Protein AF-A0A9W9CE61-F1 (afdb_monomer_lite)

Structure (mmCIF, N/CA/C/O backbone):
data_AF-A0A9W9CE61-F1
#
_entry.id   AF-A0A9W9CE61-F1
#
loop_
_atom_site.group_PDB
_atom_site.id
_atom_site.type_symbol
_atom_site.label_atom_id
_atom_site.label_alt_id
_atom_site.label_comp_id
_atom_site.label_asym_id
_atom_site.label_entity_id
_atom_site.label_seq_id
_atom_site.pdbx_PDB_ins_code
_atom_site.Cartn_x
_atom_site.Cartn_y
_atom_site.Cartn_z
_atom_site.occupancy
_atom_site.B_iso_or_equiv
_atom_site.auth_seq_id
_atom_site.auth_comp_id
_atom_site.auth_asym_id
_atom_site.auth_atom_id
_atom_site.pdbx_PDB_model_num
ATOM 1 N N . MET A 1 1 ? 35.338 -12.781 47.185 1.00 44.50 1 MET A N 1
ATOM 2 C CA . MET A 1 1 ? 34.317 -12.452 46.169 1.00 44.50 1 MET A CA 1
ATOM 3 C C . MET A 1 1 ? 35.053 -12.009 44.909 1.00 44.50 1 MET A C 1
ATOM 5 O O . MET A 1 1 ? 35.604 -10.917 44.903 1.00 44.50 1 MET A O 1
ATOM 9 N N . LEU A 1 2 ? 35.196 -12.891 43.917 1.00 46.81 2 LEU A N 1
ATOM 10 C CA . LEU A 1 2 ? 35.888 -12.614 42.650 1.00 46.81 2 LEU A CA 1
ATOM 11 C C . LEU A 1 2 ? 34.884 -11.996 41.667 1.00 46.81 2 LEU A C 1
ATOM 13 O O . LEU A 1 2 ? 33.875 -12.627 41.368 1.00 46.81 2 LEU A O 1
ATOM 17 N N . ALA A 1 3 ? 35.146 -10.782 41.183 1.00 50.88 3 ALA A N 1
ATOM 18 C CA . ALA A 1 3 ? 34.366 -10.156 40.118 1.00 50.88 3 ALA A CA 1
ATOM 19 C C . ALA A 1 3 ? 34.963 -10.549 38.758 1.00 50.88 3 ALA A C 1
ATOM 21 O O . ALA A 1 3 ? 36.074 -10.145 38.416 1.00 50.88 3 ALA A O 1
ATOM 22 N N . THR A 1 4 ? 34.243 -11.358 37.986 1.00 52.66 4 THR A N 1
ATOM 23 C CA . THR A 1 4 ? 34.605 -11.714 36.610 1.00 52.66 4 THR A CA 1
ATOM 24 C C . THR A 1 4 ? 34.022 -10.675 35.655 1.00 52.66 4 THR A C 1
ATOM 26 O O . THR A 1 4 ? 32.833 -10.710 35.351 1.00 52.66 4 THR A O 1
ATOM 29 N N . SER A 1 5 ? 34.849 -9.735 35.191 1.00 49.00 5 SER A N 1
ATOM 30 C CA . SER A 1 5 ? 34.490 -8.825 34.099 1.00 49.00 5 SER A CA 1
ATOM 31 C C . SER A 1 5 ? 34.772 -9.509 32.761 1.00 49.00 5 SER A C 1
ATOM 33 O O . SER A 1 5 ? 35.925 -9.695 32.369 1.00 49.00 5 SER A O 1
ATOM 35 N N . THR A 1 6 ? 33.717 -9.932 32.072 1.00 52.22 6 THR A N 1
ATOM 36 C CA . THR A 1 6 ? 33.770 -10.405 30.685 1.00 52.22 6 THR A CA 1
ATOM 37 C C . THR A 1 6 ? 33.921 -9.214 29.742 1.00 52.22 6 THR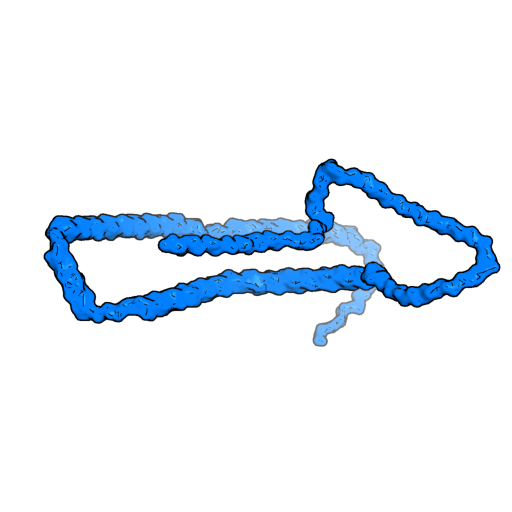 A C 1
ATOM 39 O O . THR A 1 6 ? 32.953 -8.515 29.449 1.00 52.22 6 THR A O 1
ATOM 42 N N . PHE A 1 7 ? 35.135 -8.996 29.237 1.00 52.97 7 PHE A N 1
ATOM 43 C CA . PHE A 1 7 ? 35.372 -8.135 28.080 1.00 52.97 7 PHE A CA 1
ATOM 44 C C . PHE A 1 7 ? 34.867 -8.840 26.813 1.00 52.97 7 PHE A C 1
ATOM 46 O O . PHE A 1 7 ? 35.474 -9.804 26.352 1.00 52.97 7 PHE A O 1
ATOM 53 N N . TYR A 1 8 ? 33.765 -8.358 26.239 1.00 49.25 8 TYR A N 1
ATOM 54 C CA . TYR A 1 8 ? 33.371 -8.706 24.874 1.00 49.25 8 TYR A CA 1
ATOM 55 C C . TYR A 1 8 ? 34.196 -7.873 23.880 1.00 49.25 8 TYR A C 1
ATOM 57 O O . TYR A 1 8 ? 34.146 -6.641 23.943 1.00 49.25 8 TYR A O 1
ATOM 65 N N . PRO A 1 9 ? 34.936 -8.481 22.938 1.00 58.75 9 PRO A N 1
ATOM 66 C CA . PRO A 1 9 ? 35.510 -7.740 21.826 1.00 58.75 9 PRO A CA 1
ATOM 67 C C . PRO A 1 9 ? 34.395 -7.373 20.836 1.00 58.75 9 PRO A C 1
ATOM 69 O O . PRO A 1 9 ? 33.848 -8.228 20.148 1.00 58.75 9 PRO A O 1
ATOM 72 N N . GLN A 1 10 ? 34.065 -6.086 20.748 1.00 56.69 10 GLN A N 1
ATOM 73 C CA . GLN A 1 10 ? 33.281 -5.533 19.643 1.00 56.69 10 GLN A CA 1
ATOM 74 C C . GLN A 1 10 ? 34.110 -5.661 18.357 1.00 56.69 10 GLN A C 1
ATOM 76 O O . GLN A 1 10 ? 35.051 -4.899 18.129 1.00 56.69 10 GLN A O 1
ATOM 81 N N . HIS A 1 11 ? 33.805 -6.653 17.522 1.00 53.47 11 HIS A N 1
ATOM 82 C CA . HIS A 1 11 ? 34.412 -6.783 16.200 1.00 53.47 11 HIS A CA 1
ATOM 83 C C . HIS A 1 11 ? 33.802 -5.725 15.274 1.00 53.47 11 HIS A C 1
ATOM 85 O O . HIS A 1 11 ? 32.794 -5.961 14.611 1.00 53.47 11 HIS A O 1
ATOM 91 N N . LEU A 1 12 ? 34.410 -4.540 15.227 1.00 60.44 12 LEU A N 1
ATOM 92 C CA . LEU A 1 12 ? 34.136 -3.566 14.174 1.00 60.44 12 LEU A CA 1
ATOM 93 C C . LEU A 1 12 ? 34.519 -4.204 12.833 1.00 60.44 12 LEU A C 1
ATOM 95 O O . LEU A 1 12 ? 35.697 -4.401 12.534 1.00 60.44 12 LEU A O 1
ATOM 99 N N . TYR A 1 13 ? 33.512 -4.574 12.043 1.00 62.16 13 TYR A N 1
ATOM 100 C CA . TYR A 1 13 ? 33.693 -5.106 10.699 1.00 62.16 13 TYR A CA 1
ATOM 101 C C . TYR A 1 13 ? 34.284 -4.011 9.801 1.00 62.16 13 TYR A C 1
ATOM 103 O O . TYR A 1 13 ? 33.566 -3.169 9.265 1.00 62.16 13 TYR A O 1
ATOM 111 N N . MET A 1 14 ? 35.608 -4.005 9.650 1.00 66.94 14 MET A N 1
ATOM 112 C CA . MET A 1 14 ? 36.295 -3.203 8.642 1.00 66.94 14 MET A CA 1
ATOM 113 C C . MET A 1 14 ? 36.653 -4.105 7.458 1.00 66.94 14 MET A C 1
ATOM 115 O O . MET A 1 14 ? 37.412 -5.063 7.630 1.00 66.94 14 MET A O 1
ATOM 119 N N . PRO A 1 15 ? 36.134 -3.837 6.248 1.00 67.75 15 PRO A N 1
ATOM 120 C CA . PRO A 1 15 ? 36.524 -4.604 5.079 1.00 67.75 15 PRO A CA 1
ATOM 121 C C . PRO A 1 15 ? 38.028 -4.402 4.813 1.00 67.75 15 PRO A C 1
ATOM 123 O O . PRO A 1 15 ? 38.519 -3.274 4.881 1.00 67.75 15 PRO A O 1
ATOM 126 N N . PRO A 1 16 ? 38.775 -5.457 4.438 1.00 64.88 16 PRO A N 1
ATOM 127 C CA . PRO A 1 16 ? 40.224 -5.394 4.208 1.00 64.88 16 PRO A CA 1
ATOM 128 C C . PRO A 1 16 ? 40.627 -4.507 3.017 1.00 64.88 16 PRO A C 1
ATOM 130 O O . PRO A 1 16 ? 41.811 -4.368 2.714 1.00 64.88 16 PRO A O 1
ATOM 133 N N . ARG A 1 17 ? 39.657 -3.927 2.301 1.00 62.81 17 ARG A N 1
ATOM 134 C CA . ARG A 1 17 ? 39.881 -2.983 1.209 1.00 62.81 17 ARG A CA 1
ATOM 135 C C . ARG A 1 17 ? 38.932 -1.795 1.374 1.00 62.81 17 ARG A C 1
ATOM 137 O O . ARG A 1 17 ? 37.723 -2.025 1.432 1.00 62.81 17 ARG A O 1
ATOM 144 N N . PRO A 1 18 ? 39.441 -0.550 1.424 1.00 67.38 18 PRO A N 1
ATOM 145 C CA . PRO A 1 18 ? 38.576 0.617 1.416 1.00 67.38 18 PRO A CA 1
ATOM 146 C C . PRO A 1 18 ? 37.789 0.645 0.104 1.00 67.38 18 PRO A C 1
ATOM 148 O O . PRO A 1 18 ? 38.301 0.263 -0.955 1.00 67.38 18 PRO A O 1
ATOM 151 N N . SER A 1 19 ? 36.531 1.076 0.187 1.00 71.44 19 SER A N 1
ATOM 152 C CA . SER A 1 19 ? 35.674 1.253 -0.984 1.00 71.44 19 SER A CA 1
ATOM 153 C C . SER A 1 19 ? 36.392 2.118 -2.031 1.00 71.44 19 SER A C 1
ATOM 155 O O . SER A 1 19 ? 36.998 3.127 -1.663 1.00 71.44 19 SER A O 1
ATOM 157 N N . PRO A 1 20 ? 36.306 1.794 -3.336 1.00 68.75 20 PRO A N 1
ATOM 158 C CA . PRO A 1 20 ? 36.833 2.658 -4.395 1.00 68.75 20 PRO A CA 1
ATOM 159 C C . PRO A 1 20 ? 36.156 4.040 -4.429 1.00 68.75 20 PRO A C 1
ATOM 161 O O . PRO A 1 20 ? 36.664 4.944 -5.088 1.00 68.75 20 PRO A O 1
ATOM 164 N N . LEU A 1 21 ? 35.033 4.188 -3.718 1.00 59.06 21 LEU A N 1
ATOM 165 C CA . LEU A 1 21 ? 34.277 5.425 -3.537 1.00 59.06 21 LEU A CA 1
ATOM 166 C C . LEU A 1 21 ? 34.519 6.082 -2.167 1.00 59.06 21 LEU A C 1
ATOM 168 O O . LEU A 1 21 ? 33.880 7.081 -1.861 1.00 59.06 21 LEU A O 1
ATOM 172 N N . SER A 1 22 ? 35.399 5.526 -1.327 1.00 71.44 22 SER A N 1
ATOM 173 C CA . SER A 1 22 ? 35.761 6.149 -0.052 1.00 71.44 22 SER A CA 1
ATOM 174 C C . SER A 1 22 ? 36.487 7.463 -0.310 1.00 71.44 22 SER A C 1
ATOM 176 O O . SER A 1 22 ? 37.383 7.527 -1.158 1.00 71.44 22 SER A O 1
ATOM 178 N N . GLU A 1 23 ? 36.134 8.490 0.458 1.00 67.06 23 GLU A N 1
ATOM 179 C CA . GLU A 1 23 ? 36.805 9.784 0.424 1.00 67.06 23 GLU A CA 1
ATOM 180 C C . GLU A 1 23 ? 38.309 9.590 0.656 1.00 67.06 23 GLU A C 1
ATOM 182 O O . GLU A 1 23 ? 38.744 8.945 1.615 1.00 67.06 23 GLU A O 1
ATOM 187 N N . ARG A 1 24 ? 39.119 10.071 -0.290 1.00 63.12 24 ARG A N 1
ATOM 188 C CA . ARG A 1 24 ? 40.578 9.981 -0.214 1.00 63.12 24 ARG A CA 1
ATOM 189 C C . ARG A 1 24 ? 41.072 11.080 0.717 1.00 63.12 24 ARG A C 1
ATOM 191 O O . ARG A 1 24 ? 40.650 12.225 0.588 1.00 63.12 24 ARG A O 1
ATOM 198 N N . SER A 1 25 ? 41.979 10.746 1.631 1.00 66.25 25 SER A N 1
ATOM 199 C CA . SER A 1 25 ? 42.577 11.737 2.525 1.00 66.25 25 SER A CA 1
ATOM 200 C C . SER A 1 25 ? 43.306 12.830 1.730 1.00 66.25 25 SER A C 1
ATOM 202 O O . SER A 1 25 ? 43.976 12.551 0.732 1.00 66.25 25 SER A O 1
ATOM 204 N N . ALA A 1 26 ? 43.201 14.078 2.195 1.00 66.25 26 ALA A N 1
ATOM 205 C CA . ALA A 1 26 ? 43.744 15.271 1.531 1.00 66.25 26 ALA A CA 1
ATOM 206 C C . ALA A 1 26 ? 45.279 15.268 1.347 1.00 66.25 26 ALA A C 1
ATOM 208 O O . ALA A 1 26 ? 45.811 16.090 0.609 1.00 66.25 26 ALA A O 1
ATOM 209 N N . ASN A 1 27 ? 45.991 14.321 1.971 1.00 63.62 27 ASN A N 1
ATOM 210 C CA . ASN A 1 27 ? 47.451 14.196 1.909 1.00 63.62 27 ASN A CA 1
ATOM 211 C C . ASN A 1 27 ? 47.941 13.146 0.890 1.00 63.62 27 ASN A C 1
ATOM 213 O O . ASN A 1 27 ? 49.127 12.813 0.863 1.00 63.62 27 ASN A O 1
ATOM 217 N N . ALA A 1 28 ? 47.059 12.590 0.054 1.00 62.41 28 ALA A N 1
ATOM 218 C CA . ALA A 1 28 ? 47.459 11.651 -0.989 1.00 62.41 28 ALA A CA 1
ATOM 219 C C . ALA A 1 28 ? 48.114 12.390 -2.170 1.00 62.41 28 ALA A C 1
ATOM 221 O O . ALA A 1 28 ? 47.440 13.041 -2.966 1.00 62.41 28 ALA A O 1
ATOM 222 N N . VAL A 1 29 ? 49.438 12.257 -2.305 1.00 63.31 29 VAL A N 1
ATOM 223 C CA . VAL A 1 29 ? 50.196 12.776 -3.455 1.00 63.31 29 VAL A CA 1
ATOM 224 C C . VAL A 1 29 ? 49.618 12.187 -4.753 1.00 63.31 29 VAL A C 1
ATOM 226 O O . VAL A 1 29 ? 49.524 10.958 -4.868 1.00 63.31 29 VAL A O 1
ATOM 229 N N . PRO A 1 30 ? 49.235 13.012 -5.747 1.00 59.31 30 PRO A N 1
ATOM 230 C CA . PRO A 1 30 ? 48.763 12.510 -7.028 1.00 59.31 30 PRO A CA 1
ATOM 231 C C . PRO A 1 30 ? 49.918 11.782 -7.716 1.00 59.31 30 PRO A C 1
ATOM 233 O O . PRO A 1 30 ? 50.914 12.386 -8.105 1.00 59.31 30 PRO A O 1
ATOM 236 N N . ARG A 1 31 ? 49.808 10.458 -7.841 1.00 66.75 31 ARG A N 1
ATOM 237 C CA . ARG A 1 31 ? 50.774 9.652 -8.591 1.00 66.75 31 ARG A CA 1
ATOM 238 C C . ARG A 1 31 ? 50.375 9.705 -10.069 1.00 66.75 31 ARG A C 1
ATOM 240 O O . ARG A 1 31 ? 49.336 9.130 -10.406 1.00 66.75 31 ARG A O 1
ATOM 247 N N . PRO A 1 32 ? 51.137 10.370 -10.956 1.00 57.50 32 PRO A N 1
ATOM 248 C CA . PRO A 1 32 ? 50.839 10.324 -12.376 1.00 57.50 32 PRO A CA 1
ATOM 249 C C . PRO A 1 32 ? 51.080 8.901 -12.881 1.00 57.50 32 PRO A C 1
ATOM 251 O O . PRO A 1 32 ? 52.142 8.307 -12.691 1.00 57.50 32 PRO A O 1
ATOM 254 N N . PHE A 1 33 ? 50.058 8.344 -13.511 1.00 59.16 33 PHE A N 1
ATOM 255 C CA . PHE A 1 33 ? 50.138 7.126 -14.301 1.00 59.16 33 PHE A CA 1
ATOM 256 C C . PHE A 1 33 ? 51.049 7.398 -15.507 1.00 59.16 33 PHE A C 1
ATOM 258 O O . PHE A 1 33 ? 50.662 8.081 -16.450 1.00 59.16 33 PHE A O 1
ATOM 265 N N . GLN A 1 34 ? 52.282 6.895 -15.470 1.00 49.00 34 GLN A N 1
ATOM 266 C CA . GLN A 1 34 ? 53.175 6.902 -16.626 1.00 49.00 34 GLN A CA 1
ATOM 267 C C . GLN A 1 34 ? 52.906 5.648 -17.464 1.00 49.00 34 GLN A C 1
ATOM 269 O O . GLN A 1 34 ? 53.184 4.533 -17.025 1.00 49.00 34 GLN A O 1
ATOM 274 N N . LEU A 1 35 ? 52.357 5.828 -18.667 1.00 52.41 35 LEU A N 1
ATOM 275 C CA . LEU A 1 35 ? 52.335 4.795 -19.701 1.00 52.41 35 LEU A CA 1
ATOM 276 C C . LEU A 1 35 ? 53.647 4.908 -20.493 1.00 52.41 35 LEU A C 1
ATOM 278 O O . LEU A 1 35 ? 53.765 5.755 -21.376 1.00 52.41 35 LEU A O 1
ATOM 282 N N . SER A 1 36 ? 54.653 4.094 -20.172 1.00 50.88 36 SER A N 1
ATOM 283 C CA . SER A 1 36 ? 55.800 3.905 -21.064 1.00 50.88 36 SER A CA 1
ATOM 284 C C . SER A 1 36 ? 55.464 2.802 -22.072 1.00 50.88 36 SER A C 1
ATOM 286 O O . SER A 1 36 ? 55.223 1.653 -21.710 1.00 50.88 36 SER A O 1
ATOM 288 N N . MET A 1 37 ? 55.403 3.160 -23.354 1.00 58.06 37 MET A N 1
ATOM 289 C CA 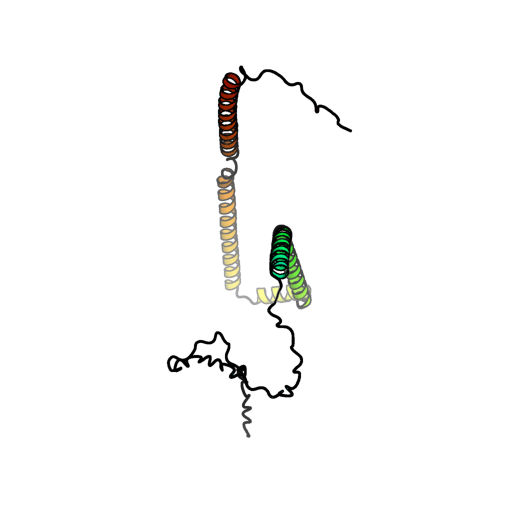. MET A 1 37 ? 55.341 2.199 -24.459 1.00 58.06 37 MET A CA 1
ATOM 290 C C . MET A 1 37 ? 56.775 1.925 -24.937 1.00 58.06 37 MET A C 1
ATOM 292 O O . MET A 1 37 ? 57.459 2.882 -25.303 1.00 58.06 37 MET A O 1
ATOM 296 N N . PRO A 1 38 ? 57.263 0.672 -24.954 1.00 55.56 38 PRO A N 1
ATOM 297 C CA . PRO A 1 38 ? 58.529 0.354 -25.600 1.00 55.56 38 PRO A CA 1
ATOM 298 C C . PRO A 1 38 ? 58.330 0.295 -27.123 1.00 55.56 38 PRO A C 1
ATOM 300 O O . PRO A 1 38 ? 57.438 -0.391 -27.621 1.00 55.56 38 PRO A O 1
ATOM 303 N N . LEU A 1 39 ? 59.167 1.023 -27.861 1.00 51.44 39 LEU A N 1
ATOM 304 C CA . LEU A 1 39 ? 59.277 0.928 -29.316 1.00 51.44 39 LEU A CA 1
ATOM 305 C C . LEU A 1 39 ? 60.048 -0.363 -29.663 1.00 51.44 39 LEU A C 1
ATOM 307 O O . LEU A 1 39 ? 61.129 -0.561 -29.103 1.00 51.44 39 LEU A O 1
ATOM 311 N N . PRO A 1 40 ? 59.554 -1.254 -30.542 1.00 51.44 40 PRO A N 1
ATOM 312 C CA . PRO A 1 40 ? 60.308 -2.443 -30.910 1.00 51.44 40 PRO A CA 1
ATOM 313 C C . PRO A 1 40 ? 61.396 -2.082 -31.929 1.00 51.44 40 PRO A C 1
ATOM 315 O O . PRO A 1 40 ? 61.109 -1.705 -33.064 1.00 51.44 40 PRO A O 1
ATOM 318 N N . VAL A 1 41 ? 62.652 -2.212 -31.504 1.00 47.38 41 VAL A N 1
ATOM 319 C CA . VAL A 1 41 ? 63.811 -2.342 -32.393 1.00 47.38 41 VAL A CA 1
ATOM 320 C C . VAL A 1 41 ? 63.703 -3.712 -33.068 1.00 47.38 41 VAL A C 1
ATOM 322 O O . VAL A 1 41 ? 63.490 -4.717 -32.389 1.00 47.38 41 VAL A O 1
ATOM 325 N N . GLN A 1 42 ? 63.768 -3.745 -34.399 1.00 50.81 42 GLN A N 1
ATOM 326 C CA . GLN A 1 42 ? 63.806 -4.992 -35.158 1.00 50.81 42 GLN A CA 1
ATOM 327 C C . GLN A 1 42 ? 65.179 -5.641 -34.987 1.00 50.81 42 GLN A C 1
ATOM 329 O O . GLN A 1 42 ? 66.172 -5.078 -35.431 1.00 50.81 42 GLN A O 1
ATOM 334 N N . ASP A 1 43 ? 65.209 -6.821 -34.372 1.00 44.56 43 ASP A N 1
ATOM 335 C CA . ASP A 1 43 ? 66.332 -7.747 -34.463 1.00 44.56 43 ASP A CA 1
ATOM 336 C C . ASP A 1 43 ? 65.803 -9.143 -34.812 1.00 44.56 43 ASP A C 1
ATOM 338 O O . ASP A 1 43 ? 64.904 -9.694 -34.168 1.00 44.56 43 ASP A O 1
ATOM 342 N N . GLU A 1 44 ? 66.372 -9.691 -35.879 1.00 54.44 44 GLU A N 1
ATOM 343 C CA . GLU A 1 44 ? 66.080 -10.984 -36.487 1.00 54.44 44 GLU A CA 1
ATOM 344 C C . GLU A 1 44 ? 66.601 -12.123 -35.603 1.00 54.44 44 GLU A C 1
ATOM 346 O O . GLU A 1 44 ? 67.624 -12.721 -35.908 1.00 54.44 44 GLU A O 1
ATOM 351 N N . ASN A 1 45 ? 65.938 -12.440 -34.490 1.00 54.66 45 ASN A N 1
ATOM 352 C CA . ASN A 1 45 ? 66.115 -13.723 -33.802 1.00 54.66 45 ASN A CA 1
ATOM 353 C C . ASN A 1 45 ? 64.867 -14.075 -32.987 1.00 54.66 45 ASN A C 1
ATOM 355 O O . ASN A 1 45 ? 64.477 -13.373 -32.059 1.00 54.66 45 ASN A O 1
ATOM 359 N N . LYS A 1 46 ? 64.233 -15.194 -33.355 1.00 59.44 46 LYS A N 1
ATOM 360 C CA . LYS A 1 46 ? 62.980 -15.716 -32.786 1.00 59.44 46 LYS A CA 1
ATOM 361 C C . LYS A 1 46 ? 63.027 -15.786 -31.249 1.00 59.44 46 LYS A C 1
ATOM 363 O O . LYS A 1 46 ? 63.787 -16.601 -30.723 1.00 59.44 46 LYS A O 1
ATOM 368 N N . PRO A 1 47 ? 62.150 -15.077 -30.515 1.00 49.25 47 PRO A N 1
ATOM 369 C CA . PRO A 1 47 ? 61.897 -15.403 -29.123 1.00 49.25 47 PRO A CA 1
ATOM 370 C C . PRO A 1 47 ? 60.783 -16.457 -29.037 1.00 49.25 47 PRO A C 1
ATOM 372 O O . PRO A 1 47 ? 59.671 -16.265 -29.531 1.00 49.25 47 PRO A O 1
ATOM 375 N N . LEU A 1 48 ? 61.071 -17.581 -28.377 1.00 61.16 48 LEU A N 1
ATOM 376 C CA . LEU A 1 48 ? 60.057 -18.500 -27.853 1.00 61.16 48 LEU A CA 1
ATOM 377 C C . LEU A 1 48 ? 59.270 -17.770 -26.754 1.00 61.16 48 LEU A C 1
ATOM 379 O O . LEU A 1 48 ? 59.658 -17.767 -25.588 1.00 61.16 48 LEU A O 1
ATOM 383 N N . VAL A 1 49 ? 58.178 -17.106 -27.130 1.00 60.72 49 VAL A N 1
ATOM 384 C CA . VAL A 1 49 ? 57.265 -16.467 -26.176 1.00 60.72 49 VAL A CA 1
ATOM 385 C C . VAL A 1 49 ? 56.335 -17.544 -25.601 1.00 60.72 49 VAL A C 1
ATOM 387 O O . VAL A 1 49 ? 55.690 -18.253 -26.376 1.00 60.72 49 VAL A O 1
ATOM 390 N N . PRO A 1 50 ? 56.216 -17.690 -24.267 1.00 60.41 50 PRO A N 1
ATOM 391 C CA . PRO A 1 50 ? 55.251 -18.609 -23.680 1.00 60.41 50 PRO A CA 1
ATOM 392 C C . PRO A 1 50 ? 53.843 -18.158 -24.074 1.00 60.41 50 PRO A C 1
ATOM 394 O O . PRO A 1 50 ? 53.427 -17.040 -23.761 1.00 60.41 50 PRO A O 1
ATOM 397 N N . GLN A 1 51 ? 53.118 -19.029 -24.775 1.00 64.56 51 GLN A N 1
ATOM 398 C CA . GLN A 1 51 ? 51.752 -18.802 -25.233 1.00 64.56 51 GLN A CA 1
ATOM 399 C C . GLN A 1 51 ? 50.821 -18.715 -24.015 1.00 64.56 51 GLN A C 1
ATOM 401 O O . GLN A 1 51 ? 50.236 -19.697 -23.564 1.00 64.56 51 GLN A O 1
ATOM 406 N N . ARG A 1 52 ? 50.717 -17.526 -23.416 1.00 65.06 52 ARG A N 1
ATOM 407 C CA . ARG A 1 52 ? 49.735 -17.259 -22.364 1.00 65.06 52 ARG A CA 1
ATOM 408 C C . ARG A 1 52 ? 48.354 -17.354 -23.005 1.00 65.06 52 ARG A C 1
ATOM 410 O O . ARG A 1 52 ? 48.080 -16.650 -23.974 1.00 65.06 52 ARG A O 1
ATOM 417 N N . ALA A 1 53 ? 47.494 -18.223 -22.477 1.00 67.31 53 ALA A N 1
ATOM 418 C CA . ALA A 1 53 ? 46.105 -18.323 -22.911 1.00 67.31 53 ALA A CA 1
ATOM 419 C C . ALA A 1 53 ? 45.430 -16.950 -22.758 1.00 67.31 53 ALA A C 1
ATOM 421 O O . ALA A 1 53 ? 45.192 -16.483 -21.640 1.00 67.31 53 ALA A O 1
ATOM 422 N N . TYR A 1 54 ? 45.166 -16.281 -23.882 1.00 64.94 54 TYR A N 1
ATOM 423 C CA . TYR A 1 54 ? 44.450 -15.013 -23.909 1.00 64.94 54 TYR A CA 1
ATOM 424 C C . TYR A 1 54 ? 43.015 -15.267 -23.449 1.00 64.94 54 TYR A C 1
ATOM 426 O O . TYR A 1 54 ? 42.195 -15.804 -24.190 1.00 64.94 54 TYR A O 1
ATOM 434 N N . LYS A 1 55 ? 42.705 -14.900 -22.202 1.00 74.62 55 LYS A N 1
ATOM 435 C CA . LYS A 1 55 ? 41.316 -14.847 -21.746 1.00 74.62 55 LYS A CA 1
ATOM 436 C C . LYS A 1 55 ? 40.632 -13.714 -22.519 1.00 74.62 55 LYS A C 1
ATOM 438 O O . LYS A 1 55 ? 41.148 -12.593 -22.484 1.00 74.62 55 LYS A O 1
ATOM 443 N N . PRO A 1 56 ? 39.526 -13.976 -23.238 1.00 72.56 56 PRO A N 1
ATOM 444 C CA . PRO A 1 56 ? 38.838 -12.934 -23.986 1.00 72.56 56 PRO A CA 1
ATOM 445 C C . PRO A 1 56 ? 38.416 -11.818 -23.030 1.00 72.56 56 PRO A C 1
ATOM 447 O O . PRO A 1 56 ? 37.968 -12.078 -21.911 1.00 72.56 56 PRO A O 1
ATOM 450 N N . ASN A 1 57 ? 38.595 -10.571 -23.463 1.00 65.12 57 ASN A N 1
ATOM 451 C CA . ASN A 1 57 ? 38.255 -9.404 -22.663 1.00 65.12 57 ASN A CA 1
ATOM 452 C C . ASN A 1 57 ? 36.734 -9.403 -22.385 1.00 65.12 57 ASN A C 1
ATOM 454 O O . ASN A 1 57 ? 35.954 -9.271 -23.333 1.00 65.12 57 ASN A O 1
ATOM 458 N N . PRO A 1 58 ? 36.294 -9.514 -21.115 1.00 66.88 58 PRO A N 1
ATOM 459 C CA . PRO A 1 58 ? 34.875 -9.627 -20.760 1.00 66.88 58 PRO A CA 1
ATOM 460 C C . PRO A 1 58 ? 34.054 -8.371 -21.107 1.00 66.88 58 PRO A C 1
ATOM 462 O O . PRO A 1 58 ? 32.826 -8.392 -21.032 1.00 66.88 58 PRO A O 1
ATOM 465 N N . VAL A 1 59 ? 34.722 -7.275 -21.483 1.00 62.81 59 VAL A N 1
ATOM 466 C CA . VAL A 1 59 ? 34.120 -5.971 -21.790 1.00 62.81 59 VAL A CA 1
ATOM 467 C C . VAL A 1 59 ? 33.816 -5.796 -23.283 1.00 62.81 59 VAL A C 1
ATOM 469 O O . VAL A 1 59 ? 33.092 -4.873 -23.649 1.00 62.81 59 VAL A O 1
ATOM 472 N N . VAL A 1 60 ? 34.286 -6.688 -24.166 1.00 58.06 60 VAL A N 1
ATOM 473 C CA . VAL A 1 60 ? 33.979 -6.608 -25.607 1.00 58.06 60 VAL A CA 1
ATOM 474 C C . VAL A 1 60 ? 32.598 -7.208 -25.863 1.00 58.06 60 VAL A C 1
ATOM 476 O O . VAL A 1 60 ? 32.439 -8.274 -26.451 1.00 58.06 60 VAL A O 1
ATOM 479 N N . GLN A 1 61 ? 31.565 -6.526 -25.379 1.00 65.75 61 GLN A N 1
ATOM 480 C CA . GLN A 1 61 ? 30.220 -6.762 -25.875 1.00 65.75 61 GLN A CA 1
ATOM 481 C C . GLN A 1 61 ? 30.126 -6.102 -27.238 1.00 65.75 61 GLN A C 1
ATOM 483 O O . GLN A 1 61 ? 30.363 -4.902 -27.376 1.00 65.75 61 GLN A O 1
ATOM 488 N N . THR A 1 62 ? 29.800 -6.895 -28.254 1.00 76.25 62 THR A N 1
ATOM 489 C CA . THR A 1 62 ? 29.506 -6.363 -29.582 1.00 76.25 62 THR A CA 1
ATOM 490 C C . THR A 1 62 ? 28.441 -5.268 -29.449 1.00 76.25 62 THR A C 1
ATOM 492 O O . THR A 1 62 ? 27.551 -5.347 -28.594 1.00 76.25 62 THR A O 1
ATOM 495 N N . ARG A 1 63 ? 28.535 -4.207 -30.261 1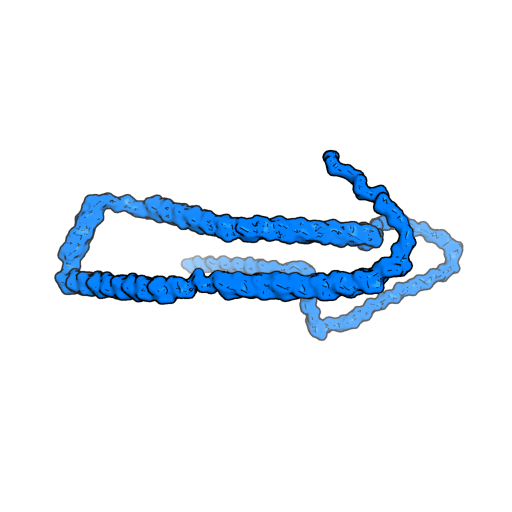.00 76.25 63 ARG A N 1
ATOM 496 C CA . ARG A 1 63 ? 27.584 -3.077 -30.254 1.00 76.25 63 ARG A CA 1
ATOM 497 C C . ARG A 1 63 ? 26.122 -3.555 -30.267 1.00 76.25 63 ARG A C 1
ATOM 499 O O . ARG A 1 63 ? 25.269 -2.965 -29.597 1.00 76.25 63 ARG A O 1
ATOM 506 N N . ASP A 1 64 ? 25.856 -4.659 -30.957 1.00 81.56 64 ASP A N 1
ATOM 507 C CA . ASP A 1 64 ? 24.540 -5.294 -31.036 1.00 81.56 64 ASP A CA 1
ATOM 508 C C . ASP A 1 64 ? 24.123 -5.977 -29.731 1.00 81.56 64 ASP A C 1
ATOM 510 O O . ASP A 1 64 ? 22.972 -5.845 -29.318 1.00 81.56 64 ASP A O 1
ATOM 514 N N . ALA A 1 65 ? 25.044 -6.628 -29.012 1.00 84.44 65 ALA A N 1
ATOM 515 C CA . ALA A 1 65 ? 24.762 -7.209 -27.699 1.00 84.44 65 ALA A CA 1
ATOM 516 C C . ALA A 1 65 ? 24.402 -6.131 -26.664 1.00 84.44 65 ALA A C 1
ATOM 518 O O . ALA A 1 65 ? 23.435 -6.288 -25.915 1.00 84.44 65 ALA A O 1
ATOM 519 N N . ALA A 1 66 ? 25.119 -5.002 -26.662 1.00 84.94 66 ALA A N 1
ATOM 520 C CA . ALA A 1 66 ? 24.798 -3.865 -25.798 1.00 84.94 66 ALA A CA 1
ATOM 521 C C . ALA A 1 66 ? 23.428 -3.251 -26.143 1.00 84.94 66 ALA A C 1
ATOM 523 O O . ALA A 1 66 ? 22.649 -2.890 -25.258 1.00 84.94 66 ALA A O 1
ATOM 524 N N . THR A 1 67 ? 23.104 -3.166 -27.434 1.00 89.06 67 THR A N 1
ATOM 525 C CA . THR A 1 67 ? 21.821 -2.633 -27.913 1.00 89.06 67 THR A CA 1
ATOM 526 C C . THR A 1 67 ? 20.660 -3.572 -27.586 1.00 89.06 67 THR A C 1
ATOM 528 O O . THR A 1 67 ? 19.640 -3.115 -27.070 1.00 89.06 67 THR A O 1
ATOM 531 N N . LYS A 1 68 ? 20.842 -4.886 -27.757 1.00 91.75 68 LYS A N 1
ATOM 532 C CA . LYS A 1 68 ? 19.871 -5.907 -27.343 1.00 91.75 68 LYS A CA 1
ATOM 533 C C . LYS A 1 68 ? 19.599 -5.842 -25.841 1.00 91.75 68 LYS A C 1
ATOM 535 O O . LYS A 1 68 ? 18.443 -5.769 -25.449 1.00 91.75 68 LYS A O 1
ATOM 540 N N . ARG A 1 69 ? 20.640 -5.746 -25.003 1.00 92.50 69 ARG A N 1
ATOM 541 C CA . ARG A 1 69 ? 20.472 -5.589 -23.546 1.00 92.50 69 ARG A CA 1
ATOM 542 C C . ARG A 1 69 ? 19.686 -4.338 -23.171 1.00 92.50 69 ARG A C 1
ATOM 544 O O . ARG A 1 69 ? 18.836 -4.405 -22.288 1.00 92.50 69 ARG A O 1
ATOM 551 N N . ARG A 1 70 ? 19.947 -3.205 -23.831 1.00 94.38 70 ARG A N 1
ATOM 552 C CA . ARG A 1 70 ? 19.173 -1.972 -23.611 1.00 94.38 70 ARG A CA 1
ATOM 553 C C . ARG A 1 70 ? 17.702 -2.162 -23.966 1.00 94.38 70 ARG A C 1
ATOM 555 O O . ARG A 1 70 ? 16.841 -1.754 -23.193 1.00 94.38 70 ARG A O 1
ATOM 562 N N . ARG A 1 71 ? 17.416 -2.828 -25.085 1.00 96.44 71 ARG A N 1
ATOM 563 C CA . ARG A 1 71 ? 16.046 -3.133 -25.510 1.00 96.44 71 ARG A CA 1
ATOM 564 C C . ARG A 1 71 ? 15.340 -4.082 -24.537 1.00 96.44 71 ARG A C 1
ATOM 566 O O . ARG A 1 71 ? 14.207 -3.820 -24.148 1.00 96.44 71 ARG A O 1
ATOM 573 N N . ASP A 1 72 ? 16.024 -5.127 -24.084 1.00 96.81 72 ASP A N 1
ATOM 574 C CA . ASP A 1 72 ? 15.482 -6.074 -23.106 1.00 96.81 72 ASP A CA 1
ATOM 575 C C . ASP A 1 72 ? 15.198 -5.381 -21.763 1.00 96.81 72 ASP A C 1
ATOM 577 O O . ASP A 1 72 ? 14.160 -5.615 -21.148 1.00 96.81 72 ASP A O 1
ATOM 581 N N . MET A 1 73 ? 16.080 -4.475 -21.325 1.00 96.75 73 MET A N 1
ATOM 582 C CA . MET A 1 73 ? 15.854 -3.651 -20.132 1.00 96.75 73 MET A CA 1
ATOM 583 C C . MET A 1 73 ? 14.654 -2.716 -20.289 1.00 96.75 73 MET A C 1
ATOM 585 O O . MET A 1 73 ? 13.881 -2.559 -19.345 1.00 96.75 73 MET A O 1
ATOM 589 N N . PHE A 1 74 ? 14.472 -2.119 -21.468 1.00 97.44 74 PHE A N 1
ATOM 590 C CA . PHE A 1 74 ? 13.303 -1.296 -21.756 1.00 97.44 74 PHE A CA 1
ATOM 591 C C . PHE A 1 74 ? 12.010 -2.113 -21.657 1.00 97.44 74 PHE A C 1
ATOM 593 O O . PHE A 1 74 ? 11.112 -1.730 -20.913 1.00 97.44 74 PHE A O 1
ATOM 600 N N . PHE A 1 75 ? 11.940 -3.275 -22.314 1.00 97.56 75 PHE A N 1
ATOM 601 C CA . PHE A 1 75 ? 10.757 -4.136 -22.239 1.00 97.56 75 PHE A CA 1
ATOM 602 C C . PHE A 1 75 ? 10.467 -4.611 -20.816 1.00 97.56 75 PHE A C 1
ATOM 604 O O . PHE A 1 75 ? 9.319 -4.563 -20.386 1.00 97.56 75 PHE A O 1
ATOM 611 N N . LYS A 1 76 ? 11.499 -4.991 -20.051 1.00 97.38 76 LYS A N 1
ATOM 612 C CA . LYS A 1 76 ? 11.341 -5.339 -18.633 1.00 97.38 76 LYS A CA 1
ATOM 613 C C . LYS A 1 76 ? 10.794 -4.176 -17.814 1.00 97.38 76 LYS A C 1
ATOM 615 O O . LYS A 1 76 ? 9.916 -4.390 -16.988 1.00 97.38 76 LYS A O 1
ATOM 620 N N . ARG A 1 77 ? 11.275 -2.950 -18.045 1.00 97.56 77 ARG A N 1
ATOM 621 C CA . ARG A 1 77 ? 10.779 -1.757 -17.346 1.00 97.56 77 ARG A CA 1
ATOM 622 C C . ARG A 1 77 ? 9.323 -1.458 -17.698 1.00 97.56 77 ARG A C 1
ATOM 624 O O . ARG A 1 77 ? 8.545 -1.181 -16.795 1.00 97.56 77 ARG A O 1
ATOM 631 N N . VAL A 1 78 ? 8.953 -1.542 -18.976 1.00 97.12 78 VAL A N 1
ATOM 632 C CA . VAL A 1 78 ? 7.566 -1.329 -19.427 1.00 97.12 78 VAL A CA 1
ATOM 633 C C . VAL A 1 78 ? 6.634 -2.390 -18.847 1.00 97.12 78 VAL A C 1
ATOM 635 O O . VAL A 1 78 ? 5.566 -2.052 -18.345 1.00 97.12 78 VAL A O 1
ATOM 638 N N . GLN A 1 79 ? 7.048 -3.659 -18.871 1.00 96.88 79 GLN A N 1
ATOM 639 C CA . GLN A 1 79 ? 6.281 -4.753 -18.282 1.00 96.88 79 GLN A CA 1
ATOM 640 C C . GLN A 1 79 ? 6.102 -4.549 -16.775 1.00 96.88 79 GLN A C 1
ATOM 642 O O . GLN A 1 79 ? 4.972 -4.549 -16.297 1.00 96.88 79 GLN A O 1
ATOM 647 N N . LYS A 1 80 ? 7.195 -4.261 -16.057 1.00 96.69 80 LYS A N 1
ATOM 648 C CA . LYS A 1 80 ? 7.153 -3.963 -14.624 1.00 96.69 80 LYS A CA 1
ATOM 649 C C . LYS A 1 80 ? 6.224 -2.790 -14.323 1.00 96.69 80 LYS A C 1
ATOM 651 O O . LYS A 1 80 ? 5.399 -2.912 -13.441 1.00 96.69 80 LYS A O 1
ATOM 656 N N . GLY A 1 81 ? 6.279 -1.700 -15.091 1.00 96.44 81 GLY A N 1
ATOM 657 C CA . GLY A 1 81 ? 5.390 -0.550 -14.883 1.00 96.44 81 GLY A CA 1
ATOM 658 C C . GLY A 1 81 ? 3.900 -0.890 -15.033 1.00 96.44 81 GLY A C 1
ATOM 659 O O . GLY A 1 81 ? 3.069 -0.361 -14.300 1.00 96.44 81 GLY A O 1
ATOM 660 N N . ARG A 1 82 ? 3.546 -1.805 -15.946 1.00 95.25 82 ARG A N 1
ATOM 661 C CA . ARG A 1 82 ? 2.165 -2.301 -16.080 1.00 95.25 82 ARG A CA 1
ATOM 662 C C . ARG A 1 82 ? 1.760 -3.190 -14.912 1.00 95.25 82 ARG A C 1
ATOM 664 O O . ARG A 1 82 ? 0.629 -3.087 -14.448 1.00 95.25 82 ARG A O 1
ATOM 671 N N . ASP A 1 83 ? 2.653 -4.071 -14.478 1.00 95.25 83 ASP A N 1
ATOM 672 C CA . ASP A 1 83 ? 2.382 -4.992 -13.377 1.00 95.25 83 ASP A CA 1
ATOM 673 C C . ASP A 1 83 ? 2.314 -4.243 -12.041 1.00 95.25 83 ASP A C 1
ATOM 675 O O . ASP A 1 83 ? 1.368 -4.451 -11.290 1.00 95.25 83 ASP A O 1
ATOM 679 N N . ASP A 1 84 ? 3.221 -3.297 -11.800 1.00 94.94 84 ASP A N 1
ATOM 680 C CA . ASP A 1 84 ? 3.212 -2.404 -10.639 1.00 94.94 84 ASP A CA 1
ATOM 681 C C . ASP A 1 84 ? 1.873 -1.657 -10.559 1.00 94.94 84 ASP A C 1
ATOM 683 O O . ASP A 1 84 ? 1.214 -1.729 -9.532 1.00 94.94 84 ASP A O 1
ATOM 687 N N . LYS A 1 85 ? 1.377 -1.067 -11.660 1.00 93.50 85 LYS A N 1
ATOM 688 C CA . LYS A 1 85 ? 0.062 -0.393 -11.678 1.00 93.50 85 LYS A CA 1
ATOM 689 C C . LYS A 1 85 ? -1.102 -1.325 -11.299 1.00 93.50 85 LYS A C 1
ATOM 691 O O . LYS A 1 85 ? -2.064 -0.895 -10.671 1.00 93.50 85 LYS A O 1
ATOM 696 N N . LYS A 1 86 ? -1.033 -2.606 -11.680 1.00 91.94 86 LYS A N 1
ATOM 697 C CA . LYS A 1 86 ? -2.042 -3.615 -11.301 1.00 91.94 86 LYS A CA 1
ATOM 698 C C . LYS A 1 86 ? -1.928 -4.044 -9.839 1.00 91.94 86 LYS A C 1
ATOM 700 O O . LYS A 1 86 ? -2.914 -4.525 -9.279 1.00 91.94 86 LYS A O 1
ATOM 705 N N . TRP A 1 87 ? -0.730 -4.001 -9.264 1.00 93.06 87 TRP A N 1
ATOM 706 C CA . TRP A 1 87 ? -0.504 -4.337 -7.861 1.00 93.06 87 TRP A CA 1
ATOM 707 C C . TRP A 1 87 ? -0.852 -3.174 -6.945 1.00 93.06 87 TRP A C 1
ATOM 709 O O . TRP A 1 87 ? -1.496 -3.417 -5.937 1.00 93.06 87 TRP A O 1
ATOM 719 N N . ASP A 1 88 ? -0.546 -1.945 -7.347 1.00 92.69 88 ASP A N 1
ATOM 720 C CA . ASP A 1 88 ? -0.875 -0.711 -6.627 1.00 92.69 88 ASP A CA 1
ATOM 721 C C . ASP A 1 88 ? -2.397 -0.543 -6.473 1.00 92.69 88 ASP A C 1
ATOM 723 O O . ASP A 1 88 ? -2.916 -0.361 -5.381 1.00 92.69 88 ASP A O 1
ATOM 727 N N . ALA A 1 89 ? -3.164 -0.798 -7.541 1.00 87.12 89 ALA A N 1
ATOM 728 C CA . ALA A 1 89 ? -4.630 -0.782 -7.470 1.00 87.12 89 ALA A CA 1
ATOM 729 C C . ALA A 1 89 ? -5.231 -1.821 -6.494 1.00 87.12 89 ALA A C 1
ATOM 731 O O . ALA A 1 89 ? -6.401 -1.726 -6.136 1.00 87.12 89 ALA A O 1
ATOM 732 N N . ARG A 1 90 ? -4.462 -2.844 -6.095 1.00 92.44 90 ARG A N 1
ATOM 733 C CA . ARG A 1 90 ? -4.894 -3.905 -5.168 1.00 92.44 90 ARG A CA 1
ATOM 734 C C . ARG A 1 90 ? -4.170 -3.851 -3.821 1.00 92.44 90 ARG A C 1
ATOM 736 O O . ARG A 1 90 ? -4.579 -4.566 -2.909 1.00 92.44 90 ARG A O 1
ATOM 743 N N . SER A 1 91 ? -3.113 -3.051 -3.677 1.00 95.81 91 SER A N 1
ATOM 744 C CA . SER A 1 91 ? -2.266 -3.049 -2.483 1.00 95.81 91 SER A CA 1
ATOM 745 C C . SER A 1 91 ? -3.019 -2.533 -1.273 1.00 95.81 91 SER A C 1
ATOM 747 O O . SER A 1 91 ? -2.919 -3.138 -0.213 1.00 95.81 91 SER A O 1
ATOM 749 N N . ASP A 1 92 ? -3.834 -1.495 -1.446 1.00 90.56 92 ASP A N 1
ATOM 750 C CA . ASP A 1 92 ? -4.617 -0.909 -0.357 1.00 90.56 92 ASP A CA 1
ATOM 751 C C . ASP A 1 92 ? -5.624 -1.910 0.204 1.00 90.56 92 ASP A C 1
ATOM 753 O O . ASP A 1 92 ? -5.782 -2.044 1.415 1.00 90.56 92 ASP A O 1
ATOM 757 N N . GLN A 1 93 ? -6.274 -2.678 -0.673 1.00 92.69 93 GLN A N 1
ATOM 758 C CA . GLN A 1 93 ? -7.177 -3.743 -0.250 1.00 92.69 93 GLN A CA 1
ATOM 759 C C . GLN A 1 93 ? -6.426 -4.842 0.513 1.00 92.69 93 GLN A C 1
ATOM 761 O O . GLN A 1 93 ? -6.918 -5.317 1.534 1.00 92.69 93 GLN A O 1
ATOM 766 N N . ILE A 1 94 ? -5.240 -5.235 0.041 1.00 93.94 94 ILE A N 1
ATOM 767 C CA . ILE A 1 94 ? -4.404 -6.235 0.718 1.00 93.94 94 ILE A CA 1
ATOM 768 C C . ILE A 1 94 ? -3.975 -5.730 2.101 1.00 93.94 94 ILE A C 1
ATOM 770 O O . ILE A 1 94 ? -4.114 -6.468 3.070 1.00 93.94 94 ILE A O 1
ATOM 774 N N . GLN A 1 95 ? -3.530 -4.475 2.215 1.00 94.88 95 GLN A N 1
ATOM 775 C CA . GLN A 1 95 ? -3.130 -3.867 3.489 1.00 94.88 95 GLN A CA 1
ATOM 776 C C . GLN A 1 95 ? -4.290 -3.811 4.490 1.00 94.88 95 GLN A C 1
ATOM 778 O O . GLN A 1 95 ? -4.114 -4.142 5.659 1.00 94.88 95 GLN A O 1
ATOM 783 N N . ARG A 1 96 ? -5.500 -3.457 4.035 1.00 94.44 96 ARG A N 1
ATOM 784 C CA . ARG A 1 96 ? -6.700 -3.470 4.891 1.00 94.44 96 ARG A CA 1
ATOM 785 C C . ARG A 1 96 ? -7.019 -4.873 5.403 1.00 94.44 96 ARG A C 1
ATOM 787 O O . ARG A 1 96 ? -7.341 -5.034 6.576 1.00 94.44 96 ARG A O 1
ATOM 794 N N . LEU A 1 97 ? -6.937 -5.885 4.535 1.00 93.94 97 LEU A N 1
ATOM 795 C CA . LEU A 1 97 ? -7.170 -7.277 4.931 1.00 93.94 97 LEU A CA 1
ATOM 796 C C . LEU A 1 97 ? -6.129 -7.764 5.942 1.00 93.94 97 LEU A C 1
ATOM 798 O O . LEU A 1 97 ? -6.501 -8.443 6.898 1.00 93.94 97 LEU A O 1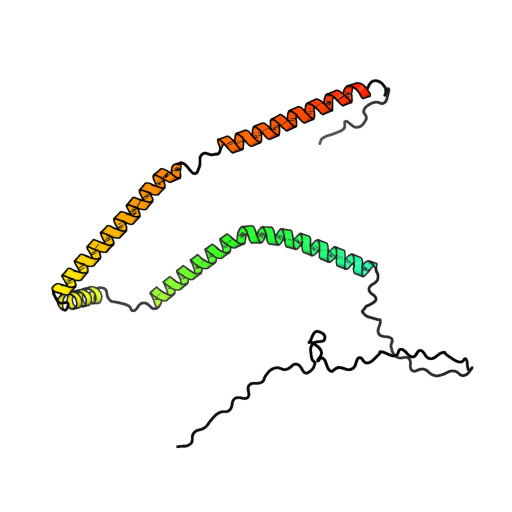
ATOM 802 N N . ASP A 1 98 ? -4.862 -7.395 5.750 1.00 95.25 98 ASP A N 1
ATOM 803 C CA . ASP A 1 98 ? -3.770 -7.730 6.665 1.00 95.25 98 ASP A CA 1
ATOM 804 C C . ASP A 1 98 ? -4.039 -7.144 8.057 1.00 95.25 98 ASP A C 1
ATOM 806 O O . ASP A 1 98 ? -4.121 -7.894 9.027 1.00 95.25 98 ASP A O 1
ATOM 810 N N . HIS A 1 99 ? -4.368 -5.849 8.132 1.00 95.69 99 HIS A N 1
ATOM 811 C CA . HIS A 1 99 ? -4.711 -5.167 9.383 1.00 95.69 99 HIS A CA 1
ATOM 812 C C . HIS A 1 99 ? -5.893 -5.815 10.118 1.00 95.69 99 HIS A C 1
ATOM 814 O O . HIS A 1 99 ? -5.815 -6.075 11.316 1.00 95.69 99 HIS A O 1
ATOM 820 N N . ILE A 1 100 ? -6.981 -6.140 9.409 1.00 95.25 100 ILE A N 1
ATOM 821 C CA . ILE A 1 100 ? -8.139 -6.824 10.012 1.00 95.25 100 ILE A CA 1
ATOM 822 C C . ILE A 1 100 ? -7.732 -8.203 10.546 1.00 95.25 100 ILE A C 1
ATOM 824 O O . ILE A 1 100 ? -8.194 -8.630 11.604 1.00 95.25 100 ILE A O 1
ATOM 828 N N . SER A 1 101 ? -6.883 -8.925 9.813 1.00 92.31 101 SER A N 1
ATOM 829 C CA . SER A 1 101 ? -6.413 -10.243 10.238 1.00 92.31 101 SER A CA 1
ATOM 830 C C . SER A 1 101 ? -5.506 -10.163 11.469 1.00 92.31 101 SER A C 1
ATOM 832 O O . SER A 1 101 ? -5.641 -10.986 12.378 1.00 92.31 101 SER A O 1
ATOM 834 N N . GLU A 1 102 ? -4.643 -9.148 11.540 1.00 93.88 102 GLU A N 1
ATOM 835 C CA . GLU A 1 102 ? -3.783 -8.874 12.689 1.00 93.88 102 GLU A CA 1
ATOM 836 C C . GLU A 1 102 ? -4.602 -8.478 13.914 1.00 93.88 102 GLU A C 1
ATOM 838 O O . GLU A 1 102 ? -4.379 -9.039 14.986 1.00 93.88 102 GLU A O 1
ATOM 843 N N . GLN A 1 103 ? -5.595 -7.599 13.751 1.00 92.44 103 GLN A N 1
ATOM 844 C CA . GLN A 1 103 ? -6.519 -7.221 14.822 1.00 92.44 103 GLN A CA 1
ATOM 845 C C . GLN A 1 103 ? -7.247 -8.441 15.381 1.00 92.44 103 GLN A C 1
ATOM 847 O O . GLN A 1 103 ? -7.170 -8.704 16.578 1.00 92.44 103 GLN A O 1
ATOM 852 N N . LYS A 1 104 ? -7.853 -9.264 14.518 1.00 92.19 104 LYS A N 1
ATOM 853 C CA . LYS A 1 104 ? -8.530 -10.498 14.951 1.00 92.19 104 LYS A CA 1
ATOM 854 C C . LYS A 1 104 ? -7.590 -11.461 15.662 1.00 92.19 104 LYS A C 1
ATOM 856 O O . LYS A 1 104 ? -7.973 -12.110 16.633 1.00 92.19 104 LYS A O 1
ATOM 861 N N . ARG A 1 105 ? -6.353 -11.586 15.180 1.00 91.44 105 ARG A N 1
ATOM 862 C CA . ARG A 1 105 ? -5.345 -12.433 15.820 1.00 91.44 105 ARG A CA 1
ATOM 863 C C . ARG A 1 105 ? -4.956 -11.888 17.192 1.00 91.44 105 ARG A C 1
ATOM 865 O O . ARG A 1 105 ? -4.781 -12.673 18.120 1.00 91.44 105 ARG A O 1
ATOM 872 N N . TRP A 1 106 ? -4.815 -10.574 17.317 1.00 92.44 106 TRP A N 1
ATOM 873 C CA . TRP A 1 106 ? -4.506 -9.911 18.577 1.00 92.44 106 TRP A CA 1
ATOM 874 C C . TRP A 1 106 ? -5.647 -10.058 19.585 1.00 92.44 106 TRP A C 1
ATOM 876 O O . TRP A 1 106 ? -5.391 -10.435 20.724 1.00 92.44 106 TRP A O 1
ATOM 886 N N . GLU A 1 107 ? -6.895 -9.869 19.159 1.00 89.50 107 GLU A N 1
ATOM 887 C CA . GLU A 1 107 ? -8.092 -10.104 19.974 1.00 89.50 107 GLU A CA 1
ATOM 888 C C . GLU A 1 107 ? -8.184 -11.560 20.436 1.00 89.50 107 GLU A C 1
ATOM 890 O O . GLU A 1 107 ? -8.420 -11.821 21.611 1.00 89.50 107 GLU A O 1
ATOM 895 N N . ALA A 1 108 ? -7.929 -12.522 19.546 1.00 86.19 108 ALA A N 1
ATOM 896 C CA . ALA A 1 108 ? -7.930 -13.939 19.900 1.00 86.19 108 ALA A CA 1
ATOM 897 C C . ALA A 1 108 ? -6.819 -14.289 20.903 1.00 86.19 108 ALA A C 1
ATOM 899 O O . ALA A 1 108 ? -7.041 -15.069 21.829 1.00 86.19 108 ALA A O 1
ATOM 900 N N . GLU A 1 109 ? -5.626 -13.709 20.751 1.00 85.75 109 GLU A N 1
ATOM 901 C CA . GLU A 1 109 ? -4.538 -13.893 21.712 1.00 85.75 109 GLU A CA 1
ATOM 902 C C . GLU A 1 109 ? -4.872 -13.228 23.051 1.00 85.75 109 GLU A C 1
ATOM 904 O O . GLU A 1 109 ? -4.612 -13.809 24.101 1.00 85.75 109 GLU A O 1
ATOM 909 N N . LYS A 1 110 ? -5.518 -12.059 23.033 1.00 85.88 110 LYS A N 1
ATOM 910 C CA . LYS A 1 110 ? -6.028 -11.404 24.239 1.00 85.88 110 LYS A CA 1
ATOM 911 C C . LYS A 1 110 ? -7.104 -12.231 24.928 1.00 85.88 110 LYS A C 1
ATOM 913 O O . LYS A 1 110 ? -7.016 -12.399 26.134 1.00 85.88 110 LYS A O 1
ATOM 918 N N . ALA A 1 111 ? -8.039 -12.818 24.188 1.00 79.75 111 ALA A N 1
ATOM 919 C CA . ALA A 1 111 ? -9.054 -13.716 24.731 1.00 79.75 111 ALA A CA 1
ATOM 920 C C . ALA A 1 111 ? -8.443 -15.014 25.283 1.00 79.75 111 ALA A C 1
ATOM 922 O O . ALA A 1 111 ? -8.910 -15.546 26.282 1.00 79.75 111 ALA A O 1
ATOM 923 N N . ARG A 1 112 ? -7.366 -15.521 24.670 1.00 75.81 112 ARG A N 1
ATOM 924 C CA . ARG A 1 112 ? -6.641 -16.697 25.171 1.00 75.81 112 ARG A CA 1
ATOM 925 C C . ARG A 1 112 ? -5.819 -16.393 26.425 1.00 75.81 112 ARG A C 1
ATOM 927 O O . ARG A 1 112 ? -5.675 -17.262 27.280 1.00 75.81 112 ARG A O 1
ATOM 934 N N . GLN A 1 113 ? -5.229 -15.204 26.492 1.00 76.19 113 GLN A N 1
ATOM 935 C CA . GLN A 1 113 ? -4.460 -14.732 27.643 1.00 76.19 113 GLN A CA 1
ATOM 936 C C . GLN A 1 113 ? -5.345 -14.137 28.739 1.00 76.19 113 GLN A C 1
ATOM 938 O O . GLN A 1 113 ? -4.840 -13.883 29.832 1.00 76.19 113 GLN A O 1
ATOM 943 N N . ALA A 1 114 ? -6.631 -13.913 28.461 1.00 70.75 114 ALA A N 1
ATOM 944 C CA . ALA A 1 114 ? -7.585 -13.472 29.456 1.00 70.75 114 ALA A CA 1
ATOM 945 C C . ALA A 1 114 ? -7.643 -14.533 30.567 1.00 70.75 114 ALA A C 1
ATOM 947 O O . ALA A 1 114 ? -7.881 -15.712 30.277 1.00 70.75 114 ALA A O 1
ATOM 948 N N . PRO A 1 115 ? -7.393 -14.149 31.830 1.00 72.19 115 PRO A N 1
ATOM 949 C CA . PRO A 1 115 ? -7.700 -15.008 32.960 1.00 72.19 115 PRO A CA 1
ATOM 950 C C . PRO A 1 115 ? -9.156 -15.475 32.847 1.00 72.19 115 PRO A C 1
ATOM 952 O O . PRO A 1 115 ? -10.025 -14.682 32.491 1.00 72.19 115 PRO A O 1
ATOM 955 N N . GLN A 1 116 ? -9.426 -16.754 33.119 1.00 59.09 116 GLN A N 1
ATOM 956 C CA . GLN A 1 116 ? -10.803 -17.221 33.286 1.00 59.09 116 GLN A CA 1
ATOM 957 C C . GLN A 1 116 ? -11.335 -16.590 34.568 1.00 59.09 116 GLN A C 1
ATOM 959 O O . GLN A 1 116 ? -11.094 -17.103 35.658 1.00 59.09 116 GLN A O 1
ATOM 964 N N . ILE A 1 117 ? -11.983 -15.440 34.434 1.00 57.88 117 ILE A N 1
ATOM 965 C CA . ILE A 1 117 ? -12.733 -14.845 35.526 1.00 57.88 117 ILE A CA 1
ATOM 966 C C . ILE A 1 117 ? -14.077 -15.575 35.530 1.00 57.88 117 ILE A C 1
ATOM 968 O O . ILE A 1 117 ? -14.773 -15.602 34.519 1.00 57.88 117 ILE A O 1
ATOM 972 N N . HIS A 1 118 ? -14.360 -16.298 36.612 1.00 55.16 118 HIS A N 1
ATOM 973 C CA . HIS A 1 118 ? -15.661 -16.927 36.822 1.00 55.16 118 HIS A CA 1
ATOM 974 C C . HIS A 1 118 ? -16.684 -15.802 37.002 1.00 55.16 118 HIS A C 1
ATOM 976 O O . HIS A 1 118 ? -16.439 -14.928 37.827 1.00 55.16 118 HIS A O 1
ATOM 982 N N . ASP A 1 119 ? -17.800 -15.822 36.271 1.00 59.16 119 ASP A N 1
ATOM 983 C CA . ASP A 1 119 ? -18.831 -14.774 36.374 1.00 59.16 119 ASP A CA 1
ATOM 984 C C . ASP A 1 119 ? -19.311 -14.578 37.832 1.00 59.16 119 ASP A C 1
ATOM 986 O O . ASP A 1 119 ? -19.513 -13.448 38.262 1.00 59.16 119 ASP A O 1
ATOM 990 N N . ASP A 1 120 ? -19.338 -15.653 38.632 1.00 56.19 120 ASP A N 1
ATOM 991 C CA . ASP A 1 120 ? -19.679 -15.617 40.064 1.00 56.19 120 ASP A CA 1
ATOM 992 C C . ASP A 1 120 ? -18.647 -14.852 40.931 1.00 56.19 120 ASP A C 1
ATOM 994 O O . ASP A 1 120 ? -19.005 -14.278 41.951 1.00 56.19 120 ASP A O 1
ATOM 998 N N . LEU A 1 121 ? -17.368 -14.824 40.528 1.00 54.78 121 LEU A N 1
ATOM 999 C CA . LEU A 1 121 ? -16.304 -14.058 41.198 1.00 54.78 121 LEU A CA 1
ATOM 1000 C C . LEU A 1 121 ? -16.310 -12.584 40.783 1.00 54.78 121 LEU A C 1
ATOM 1002 O O . LEU A 1 121 ? -15.866 -11.746 41.552 1.00 54.78 121 LEU A O 1
ATOM 1006 N N . ILE A 1 122 ? -16.797 -12.263 39.580 1.00 57.12 122 ILE A N 1
ATOM 1007 C CA . ILE A 1 122 ? -16.905 -10.875 39.107 1.00 57.12 122 ILE A CA 1
ATOM 1008 C C . ILE A 1 122 ? -17.969 -10.141 39.915 1.00 57.12 122 ILE A C 1
ATOM 1010 O O . ILE A 1 122 ? -17.738 -9.017 40.339 1.00 57.12 122 ILE A O 1
ATOM 1014 N N . GLU A 1 123 ? -19.123 -10.768 40.136 1.00 57.78 123 GLU A N 1
ATOM 1015 C CA . GLU A 1 123 ? -20.218 -10.147 40.882 1.00 57.78 123 GLU A CA 1
ATOM 1016 C C . GLU A 1 123 ? -19.870 -10.010 42.376 1.00 57.78 123 GLU A C 1
ATOM 1018 O O . GLU A 1 123 ? -20.087 -8.943 42.942 1.00 57.78 123 GLU A O 1
ATOM 1023 N N . GLU A 1 124 ? -19.207 -11.009 42.979 1.00 57.81 124 GLU A N 1
ATOM 1024 C CA . GLU A 1 124 ? -18.735 -10.952 44.376 1.00 57.81 124 GLU A CA 1
ATOM 1025 C C . GLU A 1 124 ? -17.571 -9.953 44.573 1.00 57.81 124 GLU A C 1
ATOM 1027 O O . GLU A 1 124 ? -17.619 -9.161 45.512 1.00 57.81 124 GLU A O 1
ATOM 1032 N N . ASP A 1 125 ? -16.578 -9.890 43.668 1.00 59.62 125 ASP A N 1
ATOM 1033 C CA . ASP A 1 125 ? -15.486 -8.897 43.738 1.00 59.62 125 ASP A CA 1
ATOM 1034 C C . ASP A 1 125 ? -15.992 -7.468 43.466 1.00 59.62 125 ASP A C 1
ATOM 1036 O O . ASP A 1 125 ? -15.490 -6.516 44.064 1.00 59.62 125 ASP A O 1
ATOM 1040 N N . ILE A 1 126 ? -16.974 -7.281 42.573 1.00 62.34 126 ILE A N 1
ATOM 1041 C CA . ILE A 1 126 ? -17.580 -5.963 42.319 1.00 62.34 126 ILE A CA 1
ATOM 1042 C C . ILE A 1 126 ? -18.428 -5.535 43.516 1.00 62.34 126 ILE A C 1
ATOM 1044 O O . ILE A 1 126 ? -18.321 -4.382 43.934 1.00 62.34 126 ILE A O 1
ATOM 1048 N N . GLU A 1 127 ? -19.237 -6.423 44.101 1.00 60.19 127 GLU A N 1
ATOM 1049 C CA . GLU A 1 127 ? -19.997 -6.128 45.321 1.00 60.19 127 GLU A CA 1
ATOM 1050 C C . GLU A 1 127 ? -19.071 -5.850 46.516 1.00 60.19 127 GLU A C 1
ATOM 1052 O O . GLU A 1 127 ? -19.312 -4.901 47.261 1.00 60.19 127 GLU A O 1
ATOM 1057 N N . GLU A 1 128 ? -17.972 -6.591 46.687 1.00 62.12 128 GLU A N 1
ATOM 1058 C CA . GLU A 1 128 ? -16.994 -6.354 47.759 1.00 62.12 128 GLU A CA 1
ATOM 1059 C C . GLU A 1 128 ? -16.224 -5.040 47.543 1.00 62.12 128 GLU A C 1
ATOM 1061 O O . GLU A 1 128 ? -16.064 -4.249 48.477 1.00 62.12 128 GLU A O 1
ATOM 1066 N N . PHE A 1 129 ? -15.817 -4.746 46.305 1.00 66.88 129 PHE A N 1
ATOM 1067 C CA . PHE A 1 129 ? -15.136 -3.501 45.951 1.00 66.88 129 PHE A CA 1
ATOM 1068 C C . PHE A 1 129 ? -16.045 -2.279 46.129 1.00 66.88 129 PHE A C 1
ATOM 1070 O O . PHE A 1 129 ? -15.654 -1.322 46.799 1.00 66.88 129 PHE A O 1
ATOM 1077 N N . THR A 1 130 ? -17.279 -2.333 45.619 1.00 64.75 130 THR A N 1
ATOM 1078 C CA . THR A 1 130 ? -18.280 -1.259 45.766 1.00 64.75 130 THR A CA 1
ATOM 1079 C C . THR A 1 130 ? -18.711 -1.051 47.216 1.00 64.75 130 THR A C 1
ATOM 1081 O O . THR A 1 130 ? -18.898 0.088 47.631 1.00 64.75 130 THR A O 1
ATOM 1084 N N . SER A 1 131 ? -18.774 -2.117 48.019 1.00 68.00 131 SER A N 1
ATOM 1085 C CA . SER A 1 131 ? -19.039 -2.031 49.464 1.00 68.00 131 SER A CA 1
ATOM 1086 C C . SER A 1 131 ? -17.859 -1.479 50.273 1.00 68.00 131 SER A C 1
ATOM 1088 O O . SER A 1 131 ? -18.056 -0.965 51.375 1.00 68.00 131 SER A O 1
ATOM 1090 N N . SER A 1 132 ? -16.628 -1.613 49.767 1.00 66.50 132 SER A N 1
ATOM 1091 C CA . SER A 1 132 ? -15.406 -1.138 50.435 1.00 66.50 132 SER A CA 1
ATOM 1092 C C . SER A 1 132 ? -15.054 0.320 50.124 1.00 66.50 132 SER A C 1
ATOM 1094 O O . SER A 1 132 ? -14.260 0.928 50.850 1.00 66.50 132 SER A O 1
ATOM 1096 N N . LEU A 1 133 ? -15.646 0.882 49.067 1.00 69.88 133 LEU A N 1
ATOM 1097 C CA . LEU A 1 133 ? -15.457 2.268 48.660 1.00 69.88 133 LEU A CA 1
ATOM 1098 C C . LEU A 1 133 ? -16.218 3.211 49.609 1.00 69.88 133 LEU A C 1
ATOM 1100 O O . LEU A 1 133 ? -17.382 2.964 49.933 1.00 69.88 133 LEU A O 1
ATOM 1104 N N . PRO A 1 134 ? -15.590 4.299 50.086 1.00 73.19 134 PRO A N 1
ATOM 1105 C CA . PRO A 1 134 ? -16.288 5.299 50.878 1.00 73.19 134 PRO A CA 1
ATOM 1106 C C . PRO A 1 134 ? -17.407 5.943 50.046 1.00 73.19 134 PRO A C 1
ATOM 1108 O O . PRO A 1 134 ? -17.234 6.216 48.864 1.00 73.19 134 PRO A O 1
ATOM 1111 N N . GLU A 1 135 ? -18.541 6.238 50.685 1.00 70.94 135 GLU A N 1
ATOM 1112 C CA . GLU A 1 135 ? -19.761 6.789 50.059 1.00 70.94 135 GLU A CA 1
ATOM 1113 C C . GLU A 1 135 ? -19.490 8.043 49.201 1.00 70.94 135 GLU A C 1
ATOM 1115 O O . GLU A 1 135 ? -20.118 8.252 48.169 1.00 70.94 135 GLU A O 1
ATOM 1120 N N . GLN A 1 136 ? -18.478 8.828 49.582 1.00 70.88 136 GLN A N 1
ATOM 1121 C CA . GLN A 1 136 ? -18.005 9.996 48.839 1.00 70.88 136 GLN A CA 1
ATOM 1122 C C . GLN A 1 136 ? -17.379 9.640 47.476 1.00 70.88 136 GLN A C 1
ATOM 1124 O O . GLN A 1 136 ? -17.553 10.374 46.512 1.00 70.88 136 GLN A O 1
ATOM 1129 N N . GLU A 1 137 ? -16.659 8.523 47.377 1.00 72.75 137 GLU A N 1
ATOM 1130 C CA . GLU A 1 137 ? -15.997 8.093 46.138 1.00 72.75 137 GLU A CA 1
ATOM 1131 C C . GLU A 1 137 ? -17.016 7.514 45.143 1.00 72.75 137 GLU A C 1
ATOM 1133 O O . GLU A 1 137 ? -16.881 7.722 43.942 1.00 72.75 137 GLU A O 1
ATOM 1138 N N . LEU A 1 138 ? -18.095 6.889 45.631 1.00 74.75 138 LEU A N 1
ATOM 1139 C CA . LEU A 1 138 ? -19.234 6.483 44.794 1.00 74.75 138 LEU A CA 1
ATOM 1140 C C . LEU A 1 138 ? -19.970 7.697 44.205 1.00 74.75 138 LEU A C 1
ATOM 1142 O O . LEU A 1 138 ? -20.287 7.707 43.018 1.00 74.75 138 LEU A O 1
ATOM 1146 N N . GLU A 1 139 ? -20.182 8.745 45.006 1.00 78.38 139 GLU A N 1
ATOM 1147 C CA . GLU A 1 139 ? -20.796 9.993 44.535 1.00 78.38 139 GLU A CA 1
ATOM 1148 C C . GLU A 1 139 ? -19.898 10.727 43.517 1.00 78.38 139 GLU A C 1
ATOM 1150 O O . GLU A 1 139 ? -20.390 11.291 42.537 1.00 78.38 139 GLU A O 1
ATOM 1155 N N . GLU A 1 140 ? -18.571 10.672 43.694 1.00 82.44 140 GLU A N 1
ATOM 1156 C CA . GLU A 1 140 ? -17.605 11.184 42.714 1.00 82.44 140 GLU A CA 1
ATOM 1157 C C . GLU A 1 140 ? -17.649 10.395 41.392 1.00 82.44 140 GLU A C 1
ATOM 1159 O O . GLU A 1 140 ? -17.603 11.005 40.322 1.00 82.44 140 GLU A O 1
ATOM 1164 N N . VAL A 1 141 ? -17.798 9.066 41.437 1.00 83.56 141 VAL A N 1
ATOM 1165 C CA . VAL A 1 141 ? -17.942 8.219 40.237 1.00 83.56 141 VAL A CA 1
ATOM 1166 C C . VAL A 1 141 ? -19.226 8.548 39.473 1.00 83.56 141 VAL A C 1
ATOM 1168 O O . VAL A 1 141 ? -19.170 8.733 38.256 1.00 83.56 141 VAL A O 1
ATOM 1171 N N . ASP A 1 142 ? -20.355 8.698 40.168 1.00 85.56 142 ASP A N 1
ATOM 1172 C CA . ASP A 1 142 ? -21.630 9.084 39.550 1.00 85.56 142 ASP A CA 1
ATOM 1173 C C . ASP A 1 142 ? -21.552 10.482 38.918 1.00 85.56 142 ASP A C 1
ATOM 1175 O O . ASP A 1 142 ? -22.063 10.711 37.817 1.00 85.56 142 ASP A O 1
ATOM 1179 N N . TYR A 1 143 ? -20.865 11.419 39.580 1.00 88.75 143 TYR A N 1
ATOM 1180 C CA . TYR A 1 143 ? -20.631 12.757 39.044 1.00 88.75 143 TYR A CA 1
ATOM 1181 C C . TYR A 1 143 ? -19.781 12.725 37.764 1.00 88.75 143 TYR A C 1
ATOM 1183 O O . TYR A 1 143 ? -20.117 13.396 36.784 1.00 88.75 143 TYR A O 1
ATOM 1191 N N . VAL A 1 144 ? -18.703 11.934 37.748 1.00 90.44 144 VAL A N 1
ATOM 1192 C CA . VAL A 1 144 ? -17.831 11.776 36.573 1.00 90.44 144 VAL A CA 1
ATOM 1193 C C . VAL A 1 144 ? -18.581 11.108 35.422 1.00 90.44 144 VAL A C 1
ATOM 1195 O O . VAL A 1 144 ? -18.485 11.579 34.290 1.00 90.44 144 VAL A O 1
ATOM 1198 N N . LEU A 1 145 ? -19.376 10.074 35.701 1.00 90.69 145 LEU A N 1
ATOM 1199 C CA . LEU A 1 145 ? -20.168 9.378 34.688 1.00 90.69 145 LEU A CA 1
ATOM 1200 C C . LEU A 1 145 ? -21.200 10.312 34.040 1.00 90.69 145 LEU A C 1
ATOM 1202 O O . LEU A 1 145 ? -21.310 10.367 32.815 1.00 90.69 145 LEU A O 1
ATOM 1206 N N . ALA A 1 146 ? -21.913 11.100 34.850 1.00 92.44 146 ALA A N 1
ATOM 1207 C CA . ALA A 1 146 ? -22.870 12.085 34.352 1.00 92.44 146 ALA A CA 1
ATOM 1208 C C . ALA A 1 146 ? -22.194 13.194 33.526 1.00 92.44 146 ALA A C 1
ATOM 1210 O O . ALA A 1 146 ? -22.775 13.707 32.564 1.00 92.44 146 ALA A O 1
ATOM 1211 N N . GLN A 1 147 ? -20.966 13.578 33.890 1.00 94.25 147 GLN A N 1
ATOM 1212 C CA . GLN A 1 147 ? -20.178 14.535 33.121 1.00 94.25 147 GLN A CA 1
ATOM 1213 C C . GLN A 1 147 ? -19.764 13.954 31.761 1.00 94.25 147 GLN A C 1
ATOM 1215 O O . GLN A 1 147 ? -19.969 14.611 30.740 1.00 94.25 147 GLN A O 1
ATOM 1220 N N . GLU A 1 148 ? -19.227 12.734 31.734 1.00 90.75 148 GLU A N 1
ATOM 1221 C CA . GLU A 1 148 ? -18.803 12.060 30.501 1.00 90.75 148 GLU A CA 1
ATOM 1222 C C . GLU A 1 148 ? -19.982 11.850 29.541 1.00 90.75 148 GLU A C 1
ATOM 1224 O O . GLU A 1 148 ? -19.875 12.142 28.348 1.00 90.75 148 GLU A O 1
ATOM 1229 N N . GLU A 1 149 ? -21.142 11.431 30.058 1.00 92.19 149 GLU A N 1
ATOM 1230 C CA . GLU A 1 149 ? -22.353 11.258 29.251 1.00 92.19 149 GLU A CA 1
ATOM 1231 C C . GLU A 1 149 ? -22.785 12.575 28.592 1.00 92.19 149 GLU A C 1
ATOM 1233 O O . GLU A 1 149 ? -23.156 12.601 27.415 1.00 92.19 149 GLU A O 1
ATOM 1238 N N . ARG A 1 150 ? -22.694 13.689 29.324 1.00 92.81 150 ARG A N 1
ATOM 1239 C CA . ARG A 1 150 ? -23.031 15.012 28.795 1.00 92.81 150 ARG A CA 1
ATOM 1240 C C . ARG A 1 150 ? -22.076 15.449 27.687 1.00 92.81 150 ARG A C 1
ATOM 1242 O O . ARG A 1 150 ? -22.535 15.937 26.656 1.00 92.81 150 ARG A O 1
ATOM 1249 N N . GLU A 1 1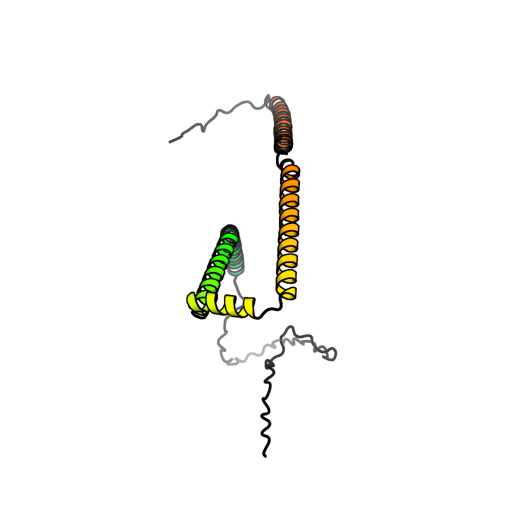51 ? -20.773 15.293 27.896 1.00 92.81 151 GLU A N 1
ATOM 1250 C CA . GLU A 1 151 ? -19.753 15.647 26.900 1.00 92.81 151 GLU A CA 1
ATOM 1251 C C . GLU A 1 151 ? -19.911 14.800 25.625 1.00 92.81 151 GLU A C 1
ATOM 1253 O O . GLU A 1 151 ? -19.817 15.318 24.510 1.00 92.81 151 GLU A O 1
ATOM 1258 N N . MET A 1 152 ? -20.244 13.513 25.773 1.00 93.25 152 MET A N 1
ATOM 1259 C CA . MET A 1 152 ? -20.536 12.625 24.648 1.00 93.25 152 MET A CA 1
ATOM 1260 C C . MET A 1 152 ? -21.784 13.072 23.873 1.00 93.25 152 MET A C 1
ATOM 1262 O O . MET A 1 152 ? -21.758 13.109 22.642 1.00 93.25 152 MET A O 1
ATOM 1266 N N . GLN A 1 153 ? -22.869 13.427 24.568 1.00 92.50 153 GLN A N 1
ATOM 1267 C CA . GLN A 1 153 ? -24.086 13.935 23.924 1.00 92.50 153 GLN A CA 1
ATOM 1268 C C . GLN A 1 153 ? -23.824 15.236 23.153 1.00 92.50 153 GLN A C 1
ATOM 1270 O O . GLN A 1 153 ? -24.352 15.408 22.056 1.00 92.50 153 GLN A O 1
ATOM 1275 N N . GLU A 1 154 ? -22.984 16.128 23.682 1.00 93.31 154 GLU A N 1
ATOM 1276 C CA . GLU A 1 154 ? -22.586 17.364 22.999 1.00 93.31 154 GLU A CA 1
ATOM 1277 C C . GLU A 1 154 ? -21.775 17.081 21.726 1.00 93.31 154 GLU A C 1
ATOM 1279 O O . GLU A 1 154 ? -22.043 17.677 20.682 1.00 93.31 154 GLU A O 1
ATOM 1284 N N . LEU A 1 155 ? -20.847 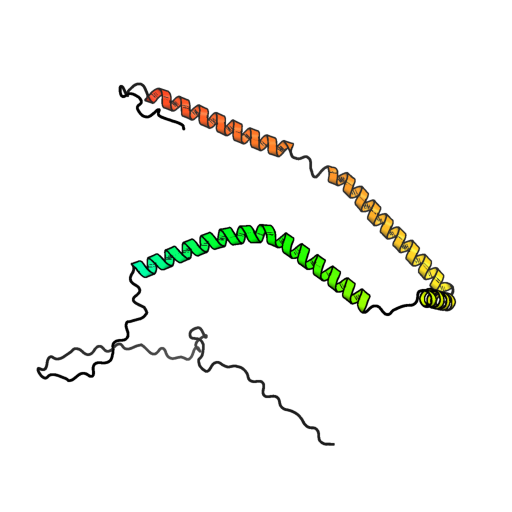16.119 21.769 1.00 90.94 155 LEU A N 1
ATOM 1285 C CA . LEU A 1 155 ? -20.101 15.691 20.584 1.00 90.94 155 LEU A CA 1
ATOM 1286 C C . LEU A 1 155 ? -21.036 15.123 19.507 1.00 90.94 155 LEU A C 1
ATOM 1288 O O . LEU A 1 155 ? -20.939 15.522 18.347 1.00 90.94 155 LEU A O 1
ATOM 1292 N N . VAL A 1 156 ? -21.961 14.233 19.884 1.00 89.88 156 VAL A N 1
ATOM 1293 C CA . VAL A 1 156 ? -22.957 13.664 18.959 1.00 89.88 156 VAL A CA 1
ATOM 1294 C C . VAL A 1 156 ? -23.811 14.768 18.334 1.00 89.88 156 VAL A C 1
ATOM 1296 O O . VAL A 1 156 ? -23.933 14.815 17.112 1.00 89.88 156 VAL A O 1
ATOM 1299 N N . ALA A 1 157 ? -24.319 15.703 19.141 1.00 90.19 157 ALA A N 1
ATOM 1300 C CA . ALA A 1 157 ? -25.094 16.839 18.650 1.00 90.19 157 ALA A CA 1
ATOM 1301 C C . ALA A 1 157 ? -24.286 17.727 17.684 1.00 90.19 157 ALA A C 1
ATOM 1303 O O . ALA A 1 157 ? -24.809 18.142 16.651 1.00 90.19 157 ALA A O 1
ATOM 1304 N N . SER A 1 158 ? -23.000 17.970 17.967 1.00 86.81 158 SER A N 1
ATOM 1305 C CA . SER A 1 158 ? -22.128 18.745 17.071 1.00 86.81 158 SER A CA 1
ATOM 1306 C C . SER A 1 158 ? -21.898 18.061 15.717 1.00 86.81 158 SER A C 1
ATOM 1308 O O . SER A 1 158 ? -21.849 18.729 14.686 1.00 86.81 158 SER A O 1
ATOM 1310 N N . MET A 1 159 ? -21.805 16.727 15.703 1.00 84.38 159 MET A N 1
ATOM 1311 C CA . MET A 1 159 ? -21.636 15.952 14.473 1.00 84.38 159 MET A CA 1
ATOM 1312 C C . MET A 1 159 ? -22.919 15.920 13.640 1.00 84.38 159 MET A C 1
ATOM 1314 O O . MET A 1 159 ? -22.837 15.977 12.415 1.00 84.38 159 MET A O 1
ATOM 1318 N N . GLU A 1 160 ? -24.089 15.844 14.283 1.00 80.12 160 GLU A N 1
ATOM 1319 C CA . GLU A 1 160 ? -25.392 15.939 13.610 1.00 80.12 160 GLU A CA 1
ATOM 1320 C C . GLU A 1 160 ? -25.590 17.324 12.963 1.00 80.12 160 GLU A C 1
ATOM 1322 O O . GLU A 1 160 ? -25.998 17.404 11.804 1.00 80.12 160 GLU A O 1
ATOM 1327 N N . GLU A 1 161 ? -25.210 18.412 13.646 1.00 72.50 161 GLU A N 1
ATOM 1328 C CA . GLU A 1 161 ? -25.265 19.776 13.092 1.00 72.50 161 GLU A CA 1
ATOM 1329 C C . GLU A 1 161 ? -24.311 19.962 11.892 1.00 72.50 161 GLU A C 1
ATOM 1331 O O . GLU A 1 161 ? -24.667 20.582 10.885 1.00 72.50 161 GLU A O 1
ATOM 1336 N N . GLU A 1 162 ? -23.110 19.376 11.944 1.00 63.03 162 GLU A N 1
ATOM 1337 C CA . GLU A 1 162 ? -22.156 19.403 10.826 1.00 63.03 162 GLU A CA 1
ATOM 1338 C C . GLU A 1 162 ? -22.615 18.530 9.637 1.00 63.03 162 GLU A C 1
ATOM 1340 O O . GLU A 1 162 ? -22.341 18.844 8.471 1.00 63.03 162 GLU A O 1
ATOM 1345 N N . GLN A 1 163 ? -23.370 17.457 9.894 1.00 59.78 163 GLN A N 1
ATOM 1346 C CA . GLN A 1 163 ? -23.950 16.603 8.853 1.00 59.78 163 GLN A CA 1
ATOM 1347 C C . GLN A 1 163 ? -25.022 17.323 8.021 1.00 59.78 163 GLN A C 1
ATOM 1349 O O . GLN A 1 163 ? -25.071 17.143 6.801 1.00 59.78 163 GLN A O 1
ATOM 1354 N N . ASP A 1 164 ? -25.822 18.194 8.638 1.00 56.56 164 ASP A N 1
ATOM 1355 C CA . ASP A 1 164 ? -26.812 19.010 7.926 1.00 56.56 164 ASP A CA 1
ATOM 1356 C C . ASP A 1 164 ? -26.166 20.145 7.107 1.00 56.56 164 ASP A C 1
ATOM 1358 O O . ASP A 1 164 ? -26.646 20.482 6.021 1.00 56.56 164 ASP A O 1
ATOM 1362 N N . ALA A 1 165 ? -25.032 20.698 7.556 1.00 57.56 165 ALA A N 1
ATOM 1363 C CA . ALA A 1 165 ? -24.275 21.701 6.798 1.00 57.56 165 ALA A CA 1
ATOM 1364 C C . ALA A 1 165 ? -23.464 21.102 5.627 1.00 57.56 165 ALA A C 1
ATOM 1366 O O . ALA A 1 165 ? -23.230 21.770 4.615 1.00 57.56 165 ALA A O 1
ATOM 1367 N N . SER A 1 166 ? -23.044 19.838 5.736 1.00 54.84 166 SER A N 1
ATOM 1368 C CA . SER A 1 166 ? -22.221 19.147 4.731 1.00 54.84 166 SER A CA 1
ATOM 1369 C C . SER A 1 166 ? -23.016 18.464 3.611 1.00 54.84 166 SER A C 1
ATOM 1371 O O . SER A 1 166 ? -22.420 18.110 2.594 1.00 54.84 166 SER A O 1
ATOM 1373 N N . GLN A 1 167 ? -24.352 18.396 3.697 1.00 53.28 167 GLN A N 1
ATOM 1374 C CA . GLN A 1 167 ? -25.222 18.027 2.562 1.00 53.28 167 GLN A CA 1
ATOM 1375 C C . GLN A 1 167 ? -25.087 18.985 1.357 1.00 53.28 167 GLN A C 1
ATOM 1377 O O . GLN A 1 167 ? -25.507 18.648 0.253 1.00 53.28 167 GLN A O 1
ATOM 1382 N N . HIS A 1 168 ? -24.473 20.163 1.533 1.00 50.16 168 HIS A N 1
ATOM 1383 C CA . HIS A 1 168 ? -24.143 21.079 0.436 1.00 50.16 168 HIS A CA 1
ATOM 1384 C C . HIS A 1 168 ? -22.827 20.717 -0.287 1.00 50.16 168 HIS A C 1
ATOM 1386 O O . HIS A 1 168 ? -22.600 21.145 -1.419 1.00 50.16 168 HIS A O 1
ATOM 1392 N N . TYR A 1 169 ? -21.956 19.902 0.312 1.00 52.78 169 TYR A N 1
ATOM 1393 C CA . TYR A 1 169 ? -20.676 19.511 -0.283 1.00 52.78 169 TYR A CA 1
ATOM 1394 C C . TYR A 1 169 ? -20.847 18.252 -1.153 1.00 52.78 169 TYR A C 1
ATOM 1396 O O . TYR A 1 169 ? -20.298 17.191 -0.866 1.00 52.78 169 TYR A O 1
ATOM 1404 N N . GLY A 1 170 ? -21.666 18.350 -2.206 1.00 51.53 170 GLY A N 1
ATOM 1405 C CA . GLY A 1 170 ? -21.936 17.196 -3.073 1.00 51.53 170 GLY A CA 1
ATOM 1406 C C . GLY A 1 170 ? -22.905 17.380 -4.243 1.00 51.53 170 GLY A C 1
ATOM 1407 O O . GLY A 1 170 ? -23.270 16.373 -4.835 1.00 51.53 170 GLY A O 1
ATOM 1408 N N . SER A 1 171 ? -23.326 18.604 -4.587 1.00 49.00 171 SER A N 1
ATOM 1409 C CA . SER A 1 171 ? -24.160 18.870 -5.778 1.00 49.00 171 SER A CA 1
ATOM 1410 C C . SER A 1 171 ? -23.541 19.933 -6.701 1.00 49.00 171 SER A C 1
ATOM 1412 O O . SER A 1 171 ? -24.201 20.889 -7.099 1.00 49.00 171 SER A O 1
ATOM 1414 N N . ASP A 1 172 ? -22.249 19.794 -6.994 1.00 52.66 172 ASP A N 1
ATOM 1415 C CA . ASP A 1 172 ? -21.571 20.516 -8.084 1.00 52.66 172 ASP A CA 1
ATOM 1416 C C . ASP A 1 172 ? -21.362 19.569 -9.284 1.00 52.66 172 ASP A C 1
ATOM 1418 O O . ASP A 1 172 ? -20.291 19.457 -9.878 1.00 52.66 172 ASP A O 1
ATOM 1422 N N . ASP A 1 173 ? -22.389 18.785 -9.600 1.00 58.19 173 ASP A N 1
ATOM 1423 C CA . ASP A 1 173 ? -22.395 17.983 -10.823 1.00 58.19 173 ASP A CA 1
ATOM 1424 C C . ASP A 1 173 ? -22.745 18.890 -12.023 1.00 58.19 173 ASP A C 1
ATOM 1426 O O . ASP A 1 173 ? -22.270 18.681 -13.142 1.00 58.19 173 ASP A O 1
ATOM 1430 N N . GLU A 1 174 ? -23.519 19.956 -11.780 1.00 60.03 174 GLU A N 1
ATOM 1431 C CA . GLU A 1 174 ? -23.932 20.922 -12.795 1.00 60.03 174 GLU A CA 1
ATOM 1432 C C . GLU A 1 174 ? -22.781 21.752 -13.401 1.00 60.03 174 GLU A C 1
ATOM 1434 O O . GLU A 1 174 ? -22.839 22.022 -14.608 1.00 60.03 174 GLU A O 1
ATOM 1439 N N . ASP A 1 175 ? -21.734 22.146 -12.655 1.00 67.25 175 ASP A N 1
ATOM 1440 C CA . ASP A 1 175 ? -20.654 22.959 -13.251 1.00 67.25 175 ASP A CA 1
ATOM 1441 C C . ASP A 1 175 ? -19.674 22.090 -14.063 1.00 67.25 175 ASP A C 1
ATOM 1443 O O . ASP A 1 175 ? -19.125 22.536 -15.080 1.00 67.25 175 ASP A O 1
ATOM 1447 N N . TYR A 1 176 ? -19.507 20.813 -13.697 1.00 74.56 176 TYR A N 1
ATOM 1448 C CA . TYR A 1 176 ? -18.764 19.842 -14.511 1.00 74.56 176 TYR A CA 1
ATOM 1449 C C . TYR A 1 176 ? -19.466 19.548 -15.841 1.00 74.56 176 TYR A C 1
ATOM 1451 O O . TYR A 1 176 ? -18.808 19.515 -16.890 1.00 74.56 176 TYR A O 1
ATOM 1459 N N . ASP A 1 177 ? -20.791 19.389 -15.821 1.00 76.62 177 ASP A N 1
ATOM 1460 C CA . ASP A 1 177 ? -21.585 19.205 -17.036 1.00 76.62 177 ASP A CA 1
ATOM 1461 C C . ASP A 1 177 ? -21.504 20.438 -17.950 1.00 76.62 177 ASP A C 1
ATOM 1463 O O . ASP A 1 177 ? -21.340 20.304 -19.169 1.00 76.62 177 ASP A O 1
ATOM 1467 N N . GLN A 1 178 ? -21.522 21.649 -17.382 1.00 78.56 178 GLN A N 1
ATOM 1468 C CA . GLN A 1 178 ? -21.354 22.887 -18.149 1.00 78.56 178 GLN A CA 1
ATOM 1469 C C . GLN A 1 178 ? -19.982 22.983 -18.827 1.00 78.56 178 GLN A C 1
ATOM 1471 O O . GLN A 1 178 ? -19.921 23.280 -20.024 1.00 78.56 178 GLN A O 1
ATOM 1476 N N . LEU A 1 179 ? -18.892 22.661 -18.124 1.00 76.94 179 LEU A N 1
ATOM 1477 C CA . LEU A 1 179 ? -17.541 22.633 -18.701 1.00 76.94 179 LEU A CA 1
ATOM 1478 C C . LEU A 1 179 ? -17.419 21.617 -19.847 1.00 76.94 179 LEU A C 1
ATOM 1480 O O . LEU A 1 179 ? -16.764 21.879 -20.863 1.00 76.94 179 LEU A O 1
ATOM 1484 N N . PHE A 1 180 ? -18.063 20.455 -19.714 1.00 78.75 180 PHE A N 1
ATOM 1485 C CA . PHE A 1 180 ? -18.053 19.427 -20.752 1.00 78.75 180 PHE A CA 1
ATOM 1486 C C . PHE A 1 180 ? -18.860 19.846 -21.994 1.00 78.75 180 PHE A C 1
ATOM 1488 O O . PHE A 1 180 ? -18.408 19.657 -23.132 1.00 78.75 180 PHE A O 1
ATOM 1495 N N . ILE A 1 181 ? -20.028 20.468 -21.805 1.00 82.38 181 ILE A N 1
ATOM 1496 C CA . ILE A 1 181 ? -20.837 21.030 -22.898 1.00 82.38 181 ILE A CA 1
ATOM 1497 C C . ILE A 1 181 ? -20.087 22.176 -23.596 1.00 82.38 181 ILE A C 1
ATOM 1499 O O . ILE A 1 181 ? -20.072 22.246 -24.829 1.00 82.38 181 ILE A O 1
ATOM 1503 N N . GLU A 1 182 ? -19.406 23.048 -22.852 1.00 80.81 182 GLU A N 1
ATOM 1504 C CA . GLU A 1 182 ? -18.600 24.133 -23.422 1.00 80.81 182 GLU A CA 1
ATOM 1505 C C . GLU A 1 182 ? -17.447 23.584 -24.278 1.00 80.81 182 GLU A C 1
ATOM 1507 O O . GLU A 1 182 ? -17.263 23.998 -25.425 1.00 80.81 182 GLU A O 1
ATOM 1512 N N . TYR A 1 183 ? -16.715 22.581 -23.784 1.00 78.19 183 TYR A N 1
ATOM 1513 C CA . TYR A 1 183 ? -15.594 22.003 -24.527 1.00 78.19 183 TYR A CA 1
ATOM 1514 C C . TYR A 1 183 ? -16.036 21.266 -25.800 1.00 78.19 183 TYR A C 1
ATOM 1516 O O . TYR A 1 183 ? -15.397 21.376 -26.856 1.00 78.19 183 TYR A O 1
ATOM 1524 N N . THR A 1 184 ? -17.142 20.522 -25.726 1.00 81.25 184 THR A N 1
ATOM 1525 C CA . THR A 1 184 ? -17.688 19.787 -26.877 1.00 81.25 184 THR A CA 1
ATOM 1526 C C . THR A 1 184 ? -18.295 20.725 -27.921 1.00 81.25 184 THR A C 1
ATOM 1528 O O . THR A 1 184 ? -18.065 20.530 -29.118 1.00 81.25 184 THR A O 1
ATOM 1531 N N . SER A 1 185 ? -18.986 21.788 -27.504 1.00 77.94 185 SER A N 1
ATOM 1532 C CA . SER A 1 185 ? -19.543 22.799 -28.413 1.00 77.94 185 SER A CA 1
ATOM 1533 C C . SER A 1 185 ? -18.462 23.665 -29.075 1.00 77.94 185 SER A C 1
ATOM 1535 O O . SER A 1 185 ? -18.501 23.863 -30.294 1.00 77.94 185 SER A O 1
ATOM 1537 N N . ALA A 1 186 ? -17.439 24.100 -28.331 1.00 73.75 186 ALA A N 1
ATOM 1538 C CA . ALA A 1 186 ? -16.293 24.822 -28.886 1.00 73.75 186 ALA A CA 1
ATOM 1539 C C . ALA A 1 186 ? -15.501 23.961 -29.888 1.00 73.75 186 ALA A C 1
ATOM 1541 O O . ALA A 1 186 ? -15.116 24.439 -30.959 1.00 73.75 186 ALA A O 1
ATOM 1542 N N . SER A 1 187 ? -15.318 22.669 -29.589 1.00 66.75 187 SER A N 1
ATOM 1543 C CA . SER A 1 187 ? -14.666 21.718 -30.500 1.00 66.75 187 SER A CA 1
ATOM 1544 C C . SER A 1 187 ? -15.481 21.470 -31.775 1.00 66.75 187 SER A C 1
ATOM 1546 O O . SER A 1 187 ? -14.906 21.382 -32.863 1.00 66.75 187 SER A O 1
ATOM 1548 N N . ALA A 1 188 ? -16.814 21.403 -31.677 1.00 65.06 188 ALA A N 1
ATOM 1549 C CA . ALA A 1 188 ? -17.698 21.241 -32.832 1.00 65.06 188 ALA A CA 1
ATOM 1550 C C . ALA A 1 188 ? -17.654 22.458 -33.775 1.00 65.06 188 ALA A C 1
ATOM 1552 O O . ALA A 1 188 ? -17.552 22.292 -34.994 1.00 65.06 188 ALA A O 1
ATOM 1553 N N . LEU A 1 189 ? -17.640 23.680 -33.227 1.00 62.34 189 LEU A N 1
ATOM 1554 C CA . LEU A 1 189 ? -17.490 24.910 -34.015 1.00 62.34 189 LEU A CA 1
ATOM 1555 C C . LEU A 1 189 ? -16.126 24.980 -34.723 1.00 62.34 189 LEU A C 1
ATOM 1557 O O . LEU A 1 189 ? -16.047 25.392 -35.882 1.00 62.34 189 LEU A O 1
ATOM 1561 N N . HIS A 1 190 ? -15.057 24.515 -34.069 1.00 61.06 190 HIS A N 1
ATOM 1562 C CA . HIS A 1 190 ? -13.716 24.481 -34.661 1.00 61.06 190 HIS A CA 1
ATOM 1563 C C . HIS A 1 190 ? -13.603 23.464 -35.814 1.00 61.06 190 HIS A C 1
ATOM 1565 O O . HIS A 1 190 ? -12.926 23.723 -36.811 1.00 61.06 190 HIS A O 1
ATOM 1571 N N . GLN A 1 191 ? -14.313 22.332 -35.729 1.00 59.31 191 GLN A N 1
ATOM 1572 C CA . GLN A 1 191 ? -14.387 21.343 -36.813 1.00 59.31 191 GLN A CA 1
ATOM 1573 C C . GLN A 1 191 ? -15.207 21.841 -38.013 1.00 59.31 191 GLN A C 1
ATOM 1575 O O . GLN A 1 191 ? -14.845 21.578 -39.162 1.00 59.31 191 GLN A O 1
ATOM 1580 N N . GLN A 1 192 ? -16.271 22.613 -37.776 1.00 58.25 192 GLN A N 1
ATOM 1581 C CA . GLN A 1 192 ? -17.101 23.159 -38.853 1.00 58.25 192 GLN A CA 1
ATOM 1582 C C . GLN A 1 192 ? -16.367 24.245 -39.662 1.00 58.25 192 GLN A C 1
ATOM 1584 O O . GLN A 1 192 ? -16.553 24.348 -40.877 1.00 58.25 192 GLN A O 1
ATOM 1589 N N . GLN A 1 193 ? -15.465 25.002 -39.026 1.00 56.09 193 GLN A N 1
ATOM 1590 C CA . GLN A 1 193 ? -14.645 26.008 -39.708 1.00 56.09 193 GLN A CA 1
ATOM 1591 C C . GLN A 1 193 ? -13.525 25.389 -40.571 1.00 56.09 193 GLN A C 1
ATOM 1593 O O . GLN A 1 193 ? -13.133 25.986 -41.573 1.00 56.09 193 GLN A O 1
ATOM 1598 N N . GLN A 1 194 ? -13.065 24.168 -40.262 1.00 55.41 194 GLN A N 1
ATOM 1599 C CA . GLN A 1 194 ? -12.109 23.439 -41.113 1.00 55.41 194 GLN A CA 1
ATOM 1600 C C . GLN A 1 194 ? -12.757 22.759 -42.330 1.00 55.41 194 GLN A C 1
ATOM 1602 O O . GLN A 1 194 ? -12.083 22.558 -43.333 1.00 55.41 194 GLN A O 1
ATOM 1607 N N . GLN A 1 195 ? -14.060 22.454 -42.321 1.00 53.41 195 GLN A N 1
ATOM 1608 C CA . GLN A 1 195 ? -14.710 21.856 -43.501 1.00 53.41 195 GLN A CA 1
ATOM 1609 C C . GLN A 1 195 ? -15.015 22.872 -44.619 1.00 53.41 195 GLN A C 1
ATOM 1611 O O . GLN A 1 195 ? -15.034 22.501 -45.792 1.00 53.41 195 GLN A O 1
ATOM 1616 N N . GLN A 1 196 ? -15.173 24.167 -44.312 1.00 51.03 196 GLN A N 1
ATOM 1617 C CA . GLN A 1 196 ? -15.395 25.184 -45.355 1.00 51.03 196 GLN A CA 1
ATOM 1618 C C . GLN A 1 196 ? -14.127 25.548 -46.149 1.00 51.03 196 GLN A C 1
ATOM 1620 O O . GLN A 1 196 ? -14.236 25.959 -47.305 1.00 51.03 196 GLN A O 1
ATOM 1625 N N . SER A 1 197 ? -12.925 25.343 -45.600 1.00 48.31 197 SER A N 1
ATOM 1626 C CA . SER A 1 197 ? -11.666 25.581 -46.324 1.00 48.31 197 SER A CA 1
ATOM 1627 C C . SER A 1 197 ? -11.289 24.449 -47.291 1.00 48.31 197 SER A C 1
ATOM 1629 O O . SER A 1 197 ? -10.531 24.687 -48.232 1.00 48.31 197 SER A O 1
ATOM 1631 N N . HIS A 1 198 ? -11.855 23.246 -47.140 1.00 44.00 198 HIS A N 1
ATOM 1632 C CA . HIS A 1 198 ? -11.595 22.125 -48.053 1.00 44.00 198 HIS A CA 1
ATOM 1633 C C . HIS A 1 198 ? -12.463 22.133 -49.323 1.00 44.00 198 HIS A C 1
ATOM 1635 O O . HIS A 1 198 ? -12.036 21.598 -50.348 1.00 44.00 198 HIS A O 1
ATOM 1641 N N . HIS A 1 199 ? -13.625 22.796 -49.330 1.00 42.16 199 HIS A N 1
ATOM 1642 C CA . HIS A 1 199 ? -14.460 22.851 -50.538 1.00 42.16 199 HIS A CA 1
ATOM 1643 C C . HIS A 1 199 ? -13.919 23.794 -51.625 1.00 42.16 199 HIS A C 1
ATOM 1645 O O . HIS A 1 199 ? -14.084 23.497 -52.807 1.00 42.16 199 HIS A O 1
ATOM 1651 N N . ALA A 1 200 ? -13.191 24.860 -51.272 1.00 43.78 200 ALA A N 1
ATOM 1652 C CA . ALA A 1 200 ? -12.605 25.782 -52.255 1.00 43.78 200 ALA A CA 1
ATOM 1653 C C . ALA A 1 200 ? -11.372 25.214 -52.993 1.00 43.78 200 ALA A C 1
ATOM 1655 O O . ALA A 1 200 ? -11.032 25.690 -54.073 1.00 43.78 200 ALA A O 1
ATOM 1656 N N . ALA A 1 201 ? -10.715 24.186 -52.443 1.00 44.72 201 ALA A N 1
ATOM 1657 C CA . ALA A 1 201 ? -9.516 23.577 -53.031 1.00 44.72 201 ALA A CA 1
ATOM 1658 C C . ALA A 1 201 ? -9.805 22.346 -53.917 1.00 44.72 201 ALA A C 1
ATOM 1660 O O . ALA A 1 201 ? -8.905 21.857 -54.595 1.00 44.72 201 ALA A O 1
ATOM 1661 N N . SER A 1 202 ? -11.047 21.846 -53.935 1.00 42.28 202 SER A N 1
ATOM 1662 C CA . SER A 1 202 ? -11.412 20.597 -54.630 1.00 42.28 202 SER A CA 1
ATOM 1663 C C . SER A 1 202 ? -11.873 20.766 -56.086 1.00 42.28 202 SER A C 1
ATOM 1665 O O . SER A 1 202 ? -12.047 19.776 -56.788 1.00 42.28 202 SER A O 1
ATOM 1667 N N . ALA A 1 203 ? -12.015 21.999 -56.587 1.00 46.75 203 ALA A N 1
ATOM 1668 C CA . ALA A 1 203 ? -12.525 22.260 -57.939 1.00 46.75 203 ALA A CA 1
ATOM 1669 C C . ALA A 1 203 ? -11.513 22.007 -59.084 1.00 46.75 203 ALA A C 1
ATOM 1671 O O . ALA A 1 203 ? -11.835 22.293 -60.232 1.00 46.75 203 ALA A O 1
ATOM 1672 N N . ASN A 1 204 ? -10.307 21.495 -58.801 1.00 45.97 204 ASN A N 1
ATOM 1673 C CA . ASN A 1 204 ? -9.216 21.392 -59.785 1.00 45.97 204 ASN A CA 1
ATOM 1674 C C . ASN A 1 204 ? -8.531 20.016 -59.887 1.00 45.97 204 ASN A C 1
ATOM 1676 O O . ASN A 1 204 ? -7.466 19.925 -60.495 1.00 45.97 204 ASN A O 1
ATOM 1680 N N . PHE A 1 205 ? -9.095 18.941 -59.329 1.00 38.94 205 PHE A N 1
ATOM 1681 C CA . PHE A 1 205 ? -8.498 17.609 -59.484 1.00 38.94 205 PHE A CA 1
ATOM 1682 C C . PHE A 1 205 ? -9.508 16.601 -60.029 1.00 38.94 205 PHE A C 1
ATOM 1684 O O . PHE A 1 205 ? -10.162 15.849 -59.313 1.00 38.94 205 PHE A O 1
ATOM 1691 N N . GLU A 1 206 ? -9.644 16.662 -61.347 1.00 44.69 206 GLU A N 1
ATOM 1692 C CA . GLU A 1 206 ? -10.316 15.689 -62.193 1.00 44.69 206 GLU A CA 1
ATOM 1693 C C . GLU A 1 206 ? -9.626 14.311 -62.109 1.00 44.69 206 GLU A C 1
ATOM 1695 O O . GLU A 1 206 ? -8.408 14.198 -62.236 1.00 44.69 206 GLU A O 1
ATOM 1700 N N . SER A 1 207 ? -10.452 13.264 -62.022 1.00 48.41 207 SER A N 1
ATOM 1701 C CA . SER A 1 207 ? -10.179 11.854 -62.356 1.00 48.41 207 SER A CA 1
ATOM 1702 C C . SER A 1 207 ? -9.320 11.006 -61.399 1.00 48.41 207 SER A C 1
ATOM 1704 O O . SER A 1 207 ? -8.099 11.087 -61.384 1.00 48.41 207 SER A O 1
ATOM 1706 N N . LEU A 1 208 ? -9.973 10.080 -60.684 1.00 43.12 208 LEU A N 1
ATOM 1707 C CA . LEU A 1 208 ? -9.770 8.618 -60.786 1.00 43.12 208 LEU A CA 1
ATOM 1708 C C . LEU A 1 208 ? -10.720 7.894 -59.801 1.00 43.12 208 LEU A C 1
ATOM 1710 O O . LEU A 1 208 ? -10.910 8.383 -58.689 1.00 43.12 208 LEU A O 1
ATOM 1714 N N . PRO A 1 209 ? -11.367 6.782 -60.205 1.00 52.38 209 PRO A N 1
ATOM 1715 C CA . PRO A 1 209 ? -12.449 6.171 -59.443 1.00 52.38 209 PRO A CA 1
ATOM 1716 C C . PRO A 1 209 ? -11.959 5.291 -58.284 1.00 52.38 209 PRO A C 1
ATOM 1718 O O . PRO A 1 209 ? -10.967 4.572 -58.392 1.00 52.38 209 PRO A O 1
ATOM 1721 N N . ASP A 1 210 ? -12.746 5.372 -57.214 1.00 51.06 210 ASP A N 1
ATOM 1722 C CA . ASP A 1 210 ? -12.854 4.518 -56.030 1.00 51.06 210 ASP A CA 1
ATOM 1723 C C . ASP A 1 210 ? -12.595 3.028 -56.316 1.00 51.06 210 ASP A C 1
ATOM 1725 O O . ASP A 1 210 ? -13.240 2.447 -57.194 1.00 51.06 210 ASP A O 1
ATOM 1729 N N . ALA A 1 211 ? -11.668 2.403 -55.581 1.00 53.53 211 ALA A N 1
ATOM 1730 C CA . ALA A 1 211 ? -11.239 1.031 -55.863 1.00 53.53 211 ALA A CA 1
ATOM 1731 C C . ALA A 1 211 ? -11.088 0.092 -54.658 1.00 53.53 211 ALA A C 1
ATOM 1733 O O . ALA A 1 211 ? -10.635 -1.015 -54.894 1.00 53.53 211 ALA A O 1
ATOM 1734 N N . ASP A 1 212 ? -11.491 0.432 -53.426 1.00 52.16 212 ASP A N 1
ATOM 1735 C CA . ASP A 1 212 ? -11.354 -0.518 -52.297 1.00 52.16 212 ASP A CA 1
ATOM 1736 C C . ASP A 1 212 ? -12.526 -0.483 -51.295 1.00 52.16 212 ASP A C 1
ATOM 1738 O O . ASP A 1 212 ? -12.362 -0.556 -50.078 1.00 52.16 212 ASP A O 1
ATOM 1742 N N . ALA A 1 213 ? -13.750 -0.440 -51.824 1.00 57.72 213 ALA A N 1
ATOM 1743 C CA . ALA A 1 213 ? -14.940 -0.888 -51.105 1.00 57.72 213 ALA A CA 1
ATOM 1744 C C . ALA A 1 213 ? -15.114 -2.409 -51.272 1.00 57.72 213 ALA A C 1
ATOM 1746 O O . ALA A 1 213 ? -15.902 -2.829 -52.106 1.00 57.72 213 ALA A O 1
ATOM 1747 N N . MET A 1 214 ? -14.380 -3.225 -50.511 1.00 64.12 214 MET A N 1
ATOM 1748 C CA . MET A 1 214 ? -14.607 -4.671 -50.307 1.00 64.12 214 MET A CA 1
ATOM 1749 C C . MET A 1 214 ? -13.887 -5.046 -48.995 1.00 64.12 214 MET A C 1
ATOM 1751 O O . MET A 1 214 ? -12.740 -4.664 -48.817 1.00 64.12 214 MET A O 1
ATOM 1755 N N . ASP A 1 215 ? -14.386 -5.788 -48.019 1.00 58.03 215 ASP A N 1
ATOM 1756 C CA . ASP A 1 215 ? -15.612 -6.542 -47.800 1.00 58.03 215 ASP A CA 1
ATOM 1757 C C . ASP A 1 215 ? -15.542 -6.980 -46.318 1.00 58.03 215 ASP A C 1
ATOM 1759 O O . ASP A 1 215 ? -14.456 -7.245 -45.792 1.00 58.03 215 ASP A O 1
ATOM 1763 N N . LEU A 1 216 ? -16.682 -6.988 -45.632 1.00 49.88 216 LEU A N 1
ATOM 1764 C CA . LEU A 1 216 ? -16.842 -7.401 -44.239 1.00 49.88 216 LEU A CA 1
ATOM 1765 C C . LEU A 1 216 ? -17.403 -8.823 -44.228 1.00 49.88 216 LEU A C 1
ATOM 1767 O O . LEU A 1 216 ? -18.586 -9.007 -44.512 1.00 49.88 216 LEU A O 1
ATOM 1771 N N . SER A 1 217 ? -16.598 -9.797 -43.796 1.00 57.44 217 SER A N 1
ATOM 1772 C CA . SER A 1 217 ? -17.086 -11.030 -43.157 1.00 57.44 217 SER A CA 1
ATOM 1773 C C . SER A 1 217 ? -15.996 -11.703 -42.334 1.00 57.44 217 SER A C 1
ATOM 1775 O O . SER A 1 217 ? -14.956 -12.051 -42.942 1.00 57.44 217 SER A O 1
#

Sequence (217 aa):
MLATSTFYPQHLYMPPRPSPLSERSANAVPRPFQLSMPLPVQDENKPLVPQRAYKPNPVVQTRDAATKRRRDMFFKRVQKGRDDKKWDARSDQIQRLDHISEQKRWEAEKARQAPQIHDDLIEEDIEEFTSSLPEQELEEVDYVLAQEEREMQELVASMEEEQDASQHYGSDDEDYDQLFIEYTSASALHQQQQQQSHHAASANFESLPDADAMDLS

pLDDT: mean 70.36, std 16.83, range [38.94, 97.56]

Foldseek 3Di:
DDDDDDDDDPPPDDDPDPDPPPDDDPPDDDDDDDDDDDDDDDDPDDDPDPPDPDDPDPPPDDPVNVVVVVVVVVVVVVVCVVVVVVCVVCVVVVVVVVVVVVVVVVVVVCVVPDPPDPPVNVVVVVVVVVVPDDPVVVVVVVVVVVVVVVVVVVVVVVVVVVVVVCVVVPPPPPVVVVVVCVVVVVVVVVVVVVVVVVVVVPPPDDDDDDDDPDDDD

Organism: NCBI:txid1932322

Secondary structure (DSSP, 8-state):
---------------SS--TTSPPPTT---------PPP---------------PPPTT---HHHHHHHHHHHHHHHHHHHHHHHHHHHHHHHHHHHHHHHHHHHHHHHHHHHS----HHHHHHHHHHHHHHS-HHHHHHHHHHHHHHHHHHHHHHHHHHHHHHHHTTTT--HHHHHHHHHHHHHHHHHHHHHHHHHHHTTSTT-------------

Radius of gyration: 43.0 Å; chains: 1; bounding box: 93×45×113 Å